Protein AF-0000000067829816 (afdb_homodimer)

Radius of gyration: 27.69 Å; Cα contacts (8 Å, |Δi|>4): 117; chains: 2; bounding box: 79×61×105 Å

Nearest PDB structures (foldseek):
  8ceh-assembly1_T  TM=5.033E-01  e=3.311E+00  Saccharomyces cerevisiae
  8cdr-assembly1_T  TM=5.039E-01  e=4.007E+00  Saccharomyces cerevisiae
  5ndw-assembly2_O5  TM=5.309E-01  e=6.253E+00  Saccharomyces cerevisiae S288C
  8aaf-assembly1_U  TM=5.228E-01  e=9.158E+00  Saccharomyces cerevisiae
  8cdr-assembly1_T  TM=5.090E-01  e=3.072E+00  Saccharomyces cerevisiae

Sequence (214 aa):
MEQLLIKLARQLESLDEASLMALWEKYANIVSQFEPTKRWEEATLIFSLIQAKHMKNQLFNYNWAEQVRPSTSSHEVPISVMLETKNKPHEVKQAKIIPFKKLIEKSMEQLLIKLARQLESLDEASLMALWEKYANIVSQFEPTKRWEEATLIFSLIQAKHMKNQLFNYNWAEQVRPSTSSHEVPISVMLETKNKPHEVKQAKIIPFKKLIEKS

Organism: Lawsonia intracellularis (strain PHE/MN1-00) (NCBI:txid363253)

Structure (mmCIF, N/CA/C/O backbone):
data_AF-0000000067829816-model_v1
#
loop_
_entity.id
_entity.type
_entity.pdbx_description
1 polymer 'Uncharacterized protein'
#
loop_
_atom_site.group_PDB
_atom_site.id
_atom_site.type_symbol
_atom_site.label_atom_id
_atom_site.label_alt_id
_atom_site.label_comp_id
_atom_site.label_asym_id
_atom_site.label_entity_id
_atom_site.label_seq_id
_atom_site.pdbx_PDB_ins_code
_atom_site.Cartn_x
_atom_site.Cartn_y
_atom_site.Cartn_z
_atom_site.occupancy
_atom_site.B_iso_or_equiv
_atom_site.auth_seq_id
_atom_site.auth_comp_id
_atom_site.auth_asym_id
_atom_site.auth_atom_id
_atom_site.pdbx_PDB_model_num
ATOM 1 N N . MET A 1 1 ? 17.797 2.584 3.268 1 87.31 1 MET A N 1
ATOM 2 C CA . MET A 1 1 ? 16.5 2.006 2.916 1 87.31 1 MET A CA 1
ATOM 3 C C . MET A 1 1 ? 15.398 3.062 2.975 1 87.31 1 MET A C 1
ATOM 5 O O . MET A 1 1 ? 14.594 3.178 2.049 1 87.31 1 MET A O 1
ATOM 9 N N . GLU A 1 2 ? 15.547 4.031 3.887 1 93.81 2 GLU A N 1
ATOM 10 C CA . GLU A 1 2 ? 14.492 5.02 4.055 1 93.81 2 GLU A CA 1
ATOM 11 C C . GLU A 1 2 ? 14.453 5.992 2.881 1 93.81 2 GLU A C 1
ATOM 13 O O . GLU A 1 2 ? 13.375 6.383 2.43 1 93.81 2 GLU A O 1
ATOM 18 N N . GLN A 1 3 ? 15.633 6.359 2.383 1 95 3 GLN A N 1
ATOM 19 C CA . GLN A 1 3 ? 15.695 7.27 1.245 1 95 3 GLN A CA 1
ATOM 20 C C . GLN A 1 3 ? 15.047 6.652 0.009 1 95 3 GLN A C 1
ATOM 22 O O . GLN A 1 3 ? 14.391 7.352 -0.768 1 95 3 GLN A O 1
ATOM 27 N N . LEU A 1 4 ? 15.242 5.391 -0.163 1 95.5 4 LEU A N 1
ATOM 28 C CA . LEU A 1 4 ? 14.625 4.691 -1.285 1 95.5 4 LEU A CA 1
ATOM 29 C C . LEU A 1 4 ? 13.102 4.68 -1.149 1 95.5 4 LEU A C 1
ATOM 31 O O . LEU A 1 4 ? 12.391 4.902 -2.127 1 95.5 4 LEU A O 1
ATOM 35 N N . LEU A 1 5 ? 12.602 4.535 0.071 1 97.56 5 LEU A N 1
ATOM 36 C CA . LEU A 1 5 ? 11.164 4.547 0.321 1 97.56 5 LEU A CA 1
ATOM 37 C C . LEU A 1 5 ? 10.57 5.918 0.02 1 97.56 5 LEU A C 1
ATOM 39 O O . LEU A 1 5 ? 9.484 6.016 -0.552 1 97.56 5 LEU A O 1
ATOM 43 N N . ILE A 1 6 ? 11.328 6.938 0.361 1 98.12 6 ILE A N 1
ATOM 44 C CA . ILE A 1 6 ? 10.883 8.305 0.099 1 98.12 6 ILE A CA 1
ATOM 45 C C . ILE A 1 6 ? 10.781 8.531 -1.407 1 98.12 6 ILE A C 1
ATOM 47 O O . ILE A 1 6 ? 9.797 9.094 -1.889 1 98.12 6 ILE A O 1
ATOM 51 N N . LYS A 1 7 ? 11.711 8.016 -2.109 1 97.88 7 LYS A N 1
ATOM 52 C CA . LYS A 1 7 ? 11.711 8.156 -3.562 1 97.88 7 LYS A CA 1
ATOM 53 C C . LYS A 1 7 ? 10.523 7.426 -4.18 1 97.88 7 LYS A C 1
ATOM 55 O O . LYS A 1 7 ? 9.844 7.957 -5.066 1 97.88 7 LYS A O 1
ATOM 60 N N . LEU A 1 8 ? 10.242 6.207 -3.715 1 98.5 8 LEU A N 1
ATOM 61 C CA . LEU A 1 8 ? 9.109 5.434 -4.199 1 98.5 8 LEU A CA 1
ATOM 62 C C . LEU A 1 8 ? 7.797 6.145 -3.898 1 98.5 8 LEU A C 1
ATOM 64 O O . LEU A 1 8 ? 6.918 6.223 -4.758 1 98.5 8 LEU A O 1
ATOM 68 N N . ALA A 1 9 ? 7.707 6.719 -2.678 1 98.69 9 ALA A N 1
ATOM 69 C CA . ALA A 1 9 ? 6.5 7.422 -2.262 1 98.69 9 ALA A CA 1
ATOM 70 C C . ALA A 1 9 ? 6.254 8.648 -3.133 1 98.69 9 ALA A C 1
ATOM 72 O O . ALA A 1 9 ? 5.121 8.906 -3.553 1 98.69 9 ALA A O 1
ATOM 73 N N . ARG A 1 10 ? 7.301 9.359 -3.432 1 98.31 10 ARG A N 1
ATOM 74 C CA . ARG A 1 10 ? 7.184 10.57 -4.242 1 98.31 10 ARG A CA 1
ATOM 75 C C . ARG A 1 10 ? 6.801 10.227 -5.68 1 98.31 10 ARG A C 1
ATOM 77 O O . ARG A 1 10 ? 6.016 10.938 -6.301 1 98.31 10 ARG A O 1
ATOM 84 N N . GLN A 1 11 ? 7.352 9.156 -6.184 1 98.19 11 GLN A N 1
ATOM 85 C CA . GLN A 1 11 ? 6.969 8.703 -7.516 1 98.19 11 GLN A CA 1
ATOM 86 C C . GLN A 1 11 ? 5.496 8.297 -7.559 1 98.19 11 GLN A C 1
ATOM 88 O O . GLN A 1 11 ? 4.77 8.68 -8.477 1 98.19 11 GLN A O 1
ATOM 93 N N . LEU A 1 12 ? 5.078 7.586 -6.562 1 98.5 12 LEU A N 1
ATOM 94 C CA . LEU A 1 12 ? 3.676 7.188 -6.484 1 98.5 12 LEU A CA 1
ATOM 95 C C . LEU A 1 12 ? 2.768 8.406 -6.363 1 98.5 12 LEU A C 1
ATOM 97 O O . LEU A 1 12 ? 1.708 8.461 -6.992 1 98.5 12 LEU A O 1
ATOM 101 N N . GLU A 1 13 ? 3.223 9.375 -5.586 1 97.81 13 GLU A N 1
ATOM 102 C CA . GLU A 1 13 ? 2.457 10.602 -5.383 1 97.81 13 GLU A CA 1
ATOM 103 C C . GLU A 1 13 ? 2.27 11.359 -6.691 1 97.81 13 GLU A C 1
ATOM 105 O O . GLU A 1 13 ? 1.24 12.008 -6.898 1 97.81 13 GLU A O 1
ATOM 110 N N . SER A 1 14 ? 3.215 11.258 -7.52 1 96.88 14 SER A N 1
ATOM 111 C CA . SER A 1 14 ? 3.211 12.031 -8.758 1 96.88 14 SER A CA 1
ATOM 112 C C . SER A 1 14 ? 2.26 11.422 -9.781 1 96.88 14 SER A C 1
ATOM 114 O O . SER A 1 14 ? 1.917 12.07 -10.773 1 96.88 14 SER A O 1
ATOM 116 N N . LEU A 1 15 ? 1.784 10.211 -9.555 1 97.12 15 LEU A N 1
ATOM 117 C CA . LEU A 1 15 ? 0.891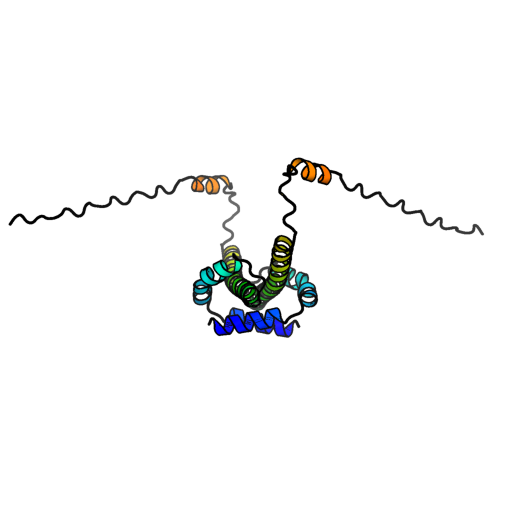 9.539 -10.492 1 97.12 15 LEU A CA 1
ATOM 118 C C . LEU A 1 15 ? -0.543 10.023 -10.32 1 97.12 15 LEU A C 1
ATOM 120 O O . LEU A 1 15 ? -0.961 10.367 -9.211 1 97.12 15 LEU A O 1
ATOM 124 N N . ASP A 1 16 ? -1.219 10.016 -11.422 1 96.12 16 ASP A N 1
ATOM 125 C CA . ASP A 1 16 ? -2.613 10.445 -11.422 1 96.12 16 ASP A CA 1
ATOM 126 C C . ASP A 1 16 ? -3.521 9.375 -10.836 1 96.12 16 ASP A C 1
ATOM 128 O O . ASP A 1 16 ? -3.506 8.227 -11.289 1 96.12 16 ASP A O 1
ATOM 132 N N . GLU A 1 17 ? -4.336 9.719 -9.914 1 97.12 17 GLU A N 1
ATOM 133 C CA . GLU A 1 17 ? -5.211 8.781 -9.227 1 97.12 17 GLU A CA 1
ATOM 134 C C . GLU A 1 17 ? -6.246 8.188 -10.18 1 97.12 17 GLU A C 1
ATOM 136 O O . GLU A 1 17 ? -6.539 6.992 -10.117 1 97.12 17 GLU A O 1
ATOM 141 N N . ALA A 1 18 ? -6.863 9.086 -11.016 1 96.62 18 ALA A N 1
ATOM 142 C CA . ALA A 1 18 ? -7.883 8.594 -11.945 1 96.62 18 ALA A CA 1
ATOM 143 C C . ALA A 1 18 ? -7.316 7.508 -12.852 1 96.62 18 ALA A C 1
ATOM 145 O O . ALA A 1 18 ? -7.965 6.48 -13.078 1 96.62 18 ALA A O 1
ATOM 146 N N . SER A 1 19 ? -6.137 7.672 -13.273 1 97 19 SER A N 1
ATOM 147 C CA . SER A 1 19 ? -5.469 6.699 -14.133 1 97 19 SER A CA 1
ATOM 148 C C . SER A 1 19 ? -5.172 5.406 -13.375 1 97 19 SER A C 1
ATOM 150 O O . SER A 1 19 ? -5.316 4.312 -13.93 1 97 19 SER A O 1
ATOM 152 N N . LEU A 1 20 ? -4.781 5.555 -12.188 1 98.12 20 LEU A N 1
ATOM 153 C CA . LEU A 1 20 ? -4.512 4.391 -11.344 1 98.12 20 LEU A CA 1
ATOM 154 C C . LEU A 1 20 ? -5.789 3.598 -11.094 1 98.12 20 LEU A C 1
ATOM 156 O O . LEU A 1 20 ? -5.789 2.369 -11.188 1 98.12 20 LEU A O 1
ATOM 160 N N . MET A 1 21 ? -6.91 4.297 -10.891 1 97.88 21 MET A N 1
ATOM 161 C CA . MET A 1 21 ? -8.18 3.65 -10.578 1 97.88 21 MET A CA 1
ATOM 162 C C . MET A 1 21 ? -8.711 2.881 -11.781 1 97.88 21 MET A C 1
ATOM 164 O O . MET A 1 21 ? -9.453 1.915 -11.633 1 97.88 21 MET A O 1
ATOM 168 N N . ALA A 1 22 ? -8.25 3.277 -12.906 1 98 22 ALA A N 1
ATOM 169 C CA . ALA A 1 22 ? -8.648 2.562 -14.117 1 98 22 ALA A CA 1
ATOM 170 C C . ALA A 1 22 ? -8.062 1.154 -14.141 1 98 22 ALA A C 1
ATOM 172 O O . ALA A 1 22 ? -8.586 0.265 -14.812 1 98 22 ALA A O 1
ATOM 173 N N . LEU A 1 23 ? -6.93 0.934 -13.344 1 98.25 23 LEU A N 1
ATOM 174 C CA . LEU A 1 23 ? -6.238 -0.35 -13.305 1 98.25 23 LEU A CA 1
ATOM 175 C C . LEU A 1 23 ? -6.691 -1.174 -12.109 1 98.25 23 LEU A C 1
ATOM 177 O O . LEU A 1 23 ? -6.293 -2.332 -11.953 1 98.25 23 LEU A O 1
ATOM 181 N N . TRP A 1 24 ? -7.609 -0.642 -11.367 1 98.19 24 TRP A N 1
ATOM 182 C CA . TRP A 1 24 ? -8.031 -1.254 -10.117 1 98.19 24 TRP A CA 1
ATOM 183 C C . TRP A 1 24 ? -8.625 -2.641 -10.359 1 98.19 24 TRP A C 1
ATOM 185 O O . TRP A 1 24 ? -8.172 -3.625 -9.766 1 98.19 24 TRP A O 1
ATOM 195 N N . GLU A 1 25 ? -9.547 -2.74 -11.219 1 98.25 25 GLU A N 1
ATOM 196 C CA . GLU A 1 25 ? -10.25 -3.996 -11.461 1 98.25 25 GLU A CA 1
ATOM 197 C C . GLU A 1 25 ? -9.305 -5.062 -12 1 98.25 25 GLU A C 1
ATOM 199 O O . GLU A 1 25 ? -9.383 -6.227 -11.602 1 98.25 25 GLU A O 1
ATOM 204 N N . LYS A 1 26 ? -8.484 -4.68 -12.875 1 98.38 26 LYS A N 1
ATOM 205 C CA . LYS A 1 26 ? -7.52 -5.605 -13.469 1 98.38 26 LYS A CA 1
ATOM 206 C C . LYS A 1 26 ? -6.664 -6.273 -12.398 1 98.38 26 LYS A C 1
ATOM 208 O O . LYS A 1 26 ? -6.609 -7.504 -12.32 1 98.38 26 LYS A O 1
ATOM 213 N N . TYR A 1 27 ? -6.152 -5.559 -11.531 1 98.56 27 TYR A N 1
ATOM 214 C CA . TYR A 1 27 ? -5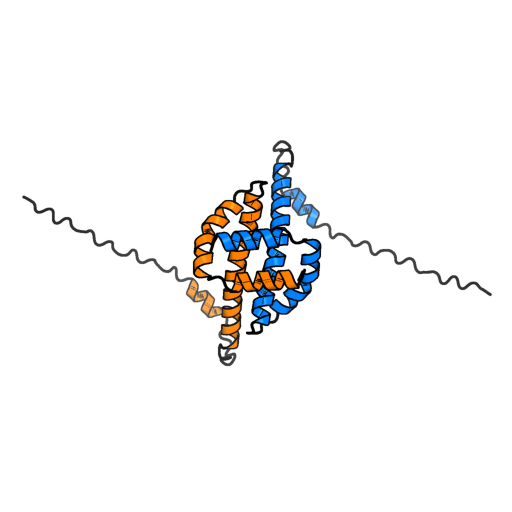.207 -6.098 -10.562 1 98.56 27 TYR A CA 1
ATOM 215 C C . TYR A 1 27 ? -5.934 -6.727 -9.383 1 98.56 27 TYR A C 1
ATOM 217 O O . TYR A 1 27 ? -5.457 -7.703 -8.797 1 98.56 27 TYR A O 1
ATOM 225 N N . ALA A 1 28 ? -7.102 -6.227 -9.117 1 98.56 28 ALA A N 1
ATOM 226 C CA . ALA A 1 28 ? -7.934 -6.891 -8.117 1 98.56 28 ALA A CA 1
ATOM 227 C C . ALA A 1 28 ? -8.258 -8.32 -8.539 1 98.56 28 ALA A C 1
ATOM 229 O O . ALA A 1 28 ? -8.195 -9.242 -7.727 1 98.56 28 ALA A O 1
ATOM 230 N N . ASN A 1 29 ? -8.523 -8.469 -9.766 1 98.56 29 ASN A N 1
ATOM 231 C CA . ASN A 1 29 ? -8.867 -9.789 -10.289 1 98.56 29 ASN A CA 1
ATOM 232 C C . ASN A 1 29 ? -7.676 -10.734 -10.242 1 98.56 29 ASN A C 1
ATOM 234 O O . ASN A 1 29 ? -7.816 -11.898 -9.844 1 98.56 29 ASN A O 1
ATOM 238 N N . ILE A 1 30 ? -6.523 -10.281 -10.547 1 98.38 30 ILE A N 1
ATOM 239 C CA . ILE A 1 30 ? -5.328 -11.117 -10.539 1 98.38 30 ILE A CA 1
ATOM 240 C C . ILE A 1 30 ? -5.008 -11.539 -9.102 1 98.38 30 ILE A C 1
ATOM 242 O O . ILE A 1 30 ? -4.75 -12.719 -8.844 1 98.38 30 ILE A O 1
ATOM 246 N N . VAL A 1 31 ? -5.105 -10.625 -8.219 1 98.38 31 VAL A N 1
ATOM 247 C CA . VAL A 1 31 ? -4.727 -10.867 -6.832 1 98.38 31 VAL A CA 1
ATOM 248 C C . VAL A 1 31 ? -5.707 -11.844 -6.188 1 98.38 31 VAL A C 1
ATOM 250 O O . VAL A 1 31 ? -5.328 -12.641 -5.328 1 98.38 31 VAL A O 1
ATOM 253 N N . SER A 1 32 ? -6.914 -11.836 -6.688 1 97.75 32 SER A N 1
ATOM 254 C CA . SER A 1 32 ? -7.941 -12.688 -6.105 1 97.75 32 SER A CA 1
ATOM 255 C C . SER A 1 32 ? -7.715 -14.148 -6.469 1 97.75 32 SER A C 1
ATOM 257 O O . SER A 1 32 ? -8.281 -15.047 -5.836 1 97.75 32 SER A O 1
ATOM 259 N N . GLN A 1 33 ? -6.953 -14.391 -7.492 1 97 33 GLN A N 1
ATOM 260 C CA . GLN A 1 33 ? -6.637 -15.742 -7.953 1 97 33 GLN A CA 1
ATOM 261 C C . GLN A 1 33 ? -5.168 -16.078 -7.695 1 97 33 GLN A C 1
ATOM 263 O O . GLN A 1 33 ? -4.32 -15.875 -8.57 1 97 33 GLN A O 1
ATOM 268 N N . PHE A 1 34 ? -5.047 -16.656 -6.613 1 97 34 PHE A N 1
ATOM 269 C CA . PHE A 1 34 ? -3.668 -16.891 -6.191 1 97 34 PHE A CA 1
ATOM 270 C C . PHE A 1 34 ? -2.961 -17.844 -7.141 1 97 34 PHE A C 1
ATOM 272 O O . PHE A 1 34 ? -3.482 -18.922 -7.449 1 97 34 PHE A O 1
ATOM 279 N N . GLU A 1 35 ? -1.81 -17.406 -7.547 1 96.75 35 GLU A N 1
ATOM 280 C CA . GLU A 1 35 ? -0.799 -18.234 -8.211 1 96.75 35 GLU A CA 1
ATOM 281 C C . GLU A 1 35 ? 0.592 -17.953 -7.645 1 96.75 35 GLU A C 1
ATOM 283 O O . GLU A 1 35 ? 0.996 -16.797 -7.516 1 96.75 35 GLU A O 1
ATOM 288 N N . PRO A 1 36 ? 1.29 -19.031 -7.246 1 95.56 36 PRO A N 1
ATOM 289 C CA . PRO A 1 36 ? 2.621 -18.828 -6.668 1 95.56 36 PRO A CA 1
ATOM 290 C C . PRO A 1 36 ? 3.666 -18.453 -7.715 1 95.56 36 PRO A C 1
ATOM 292 O O . PRO A 1 36 ? 4.645 -19.172 -7.906 1 95.56 36 PRO A O 1
ATOM 295 N N . THR A 1 37 ? 3.479 -17.266 -8.344 1 97.12 37 THR A N 1
ATOM 296 C CA . THR A 1 37 ? 4.355 -16.781 -9.406 1 97.12 37 THR A CA 1
ATOM 297 C C . THR A 1 37 ? 4.789 -15.336 -9.133 1 97.12 37 THR A C 1
ATOM 299 O O . THR A 1 37 ? 4.152 -14.633 -8.352 1 97.12 37 THR A O 1
ATOM 302 N N . LYS A 1 38 ? 5.797 -15 -9.773 1 96.69 38 LYS A N 1
ATOM 303 C CA . LYS A 1 38 ? 6.27 -13.625 -9.688 1 96.69 38 LYS A CA 1
ATOM 304 C C . LYS A 1 38 ? 5.223 -12.648 -10.211 1 96.69 38 LYS A C 1
ATOM 306 O O . LYS A 1 38 ? 5.098 -11.531 -9.703 1 96.69 38 LYS A O 1
ATOM 311 N N . ARG A 1 39 ? 4.543 -13.109 -11.203 1 97.12 39 ARG A N 1
ATOM 312 C CA . ARG A 1 39 ? 3.502 -12.273 -11.789 1 97.12 39 ARG A CA 1
ATOM 313 C C . ARG A 1 39 ? 2.436 -11.914 -10.758 1 97.12 39 ARG A C 1
ATOM 315 O O . ARG A 1 39 ? 1.994 -10.766 -10.688 1 97.12 39 ARG A O 1
ATOM 322 N N . TRP A 1 40 ? 2.002 -12.938 -9.992 1 98.56 40 TRP A N 1
ATOM 323 C CA . TRP A 1 40 ? 0.983 -12.711 -8.977 1 98.56 40 TRP A CA 1
ATOM 324 C C . TRP A 1 40 ? 1.518 -11.805 -7.867 1 98.56 40 TRP A C 1
ATOM 326 O O . TRP A 1 40 ? 0.814 -10.914 -7.391 1 98.56 40 TRP A O 1
ATOM 336 N N . GLU A 1 41 ? 2.775 -12.008 -7.508 1 98.38 41 GLU A N 1
ATOM 337 C CA . GLU A 1 41 ? 3.402 -11.18 -6.484 1 98.38 41 GLU A CA 1
ATOM 338 C C . GLU A 1 41 ? 3.477 -9.719 -6.926 1 98.38 41 GLU A C 1
ATOM 340 O O . GLU A 1 41 ? 3.145 -8.812 -6.16 1 98.38 41 GLU A O 1
ATOM 345 N N . GLU A 1 42 ? 3.871 -9.531 -8.109 1 9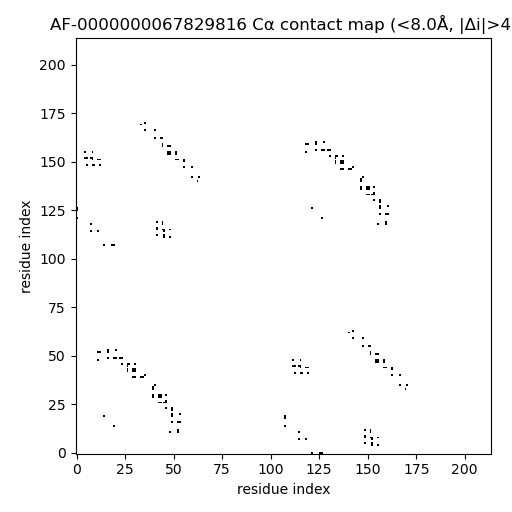8.44 42 GLU A N 1
ATOM 346 C CA . GLU A 1 42 ? 3.975 -8.188 -8.672 1 98.44 42 GLU A CA 1
ATOM 347 C C . GLU A 1 42 ? 2.605 -7.52 -8.758 1 98.44 42 GLU A C 1
ATOM 349 O O . GLU A 1 42 ? 2.457 -6.348 -8.398 1 98.44 42 GLU A O 1
ATOM 354 N N . ALA A 1 43 ? 1.628 -8.258 -9.188 1 98.75 43 ALA A N 1
ATOM 355 C CA . ALA A 1 43 ? 0.27 -7.734 -9.289 1 98.75 43 ALA A CA 1
ATOM 356 C C . ALA A 1 43 ? -0.266 -7.324 -7.922 1 98.75 43 ALA A C 1
ATOM 358 O O . ALA A 1 43 ? -0.978 -6.324 -7.801 1 98.75 43 ALA A O 1
ATOM 359 N N . THR A 1 44 ? 0.065 -8.125 -6.91 1 98.88 44 THR A N 1
ATOM 360 C CA . THR A 1 44 ? -0.375 -7.82 -5.555 1 98.88 44 THR A CA 1
ATOM 361 C C . THR A 1 44 ? 0.204 -6.488 -5.086 1 98.88 44 THR A C 1
ATOM 363 O O . THR A 1 44 ? -0.505 -5.672 -4.492 1 98.88 44 THR A O 1
ATOM 366 N N . LEU A 1 45 ? 1.465 -6.242 -5.418 1 98.88 45 LEU A N 1
ATOM 367 C CA . LEU A 1 45 ? 2.094 -4.984 -5.035 1 98.88 45 LEU A CA 1
ATOM 368 C C . LEU A 1 45 ? 1.524 -3.822 -5.844 1 98.88 45 LEU A C 1
ATOM 370 O O . LEU A 1 45 ? 1.279 -2.744 -5.301 1 98.88 45 LEU A O 1
ATOM 374 N N . ILE A 1 46 ? 1.292 -4.004 -7.098 1 98.88 46 ILE A N 1
ATOM 375 C CA . ILE A 1 46 ? 0.696 -2.969 -7.938 1 98.88 46 ILE A CA 1
ATOM 376 C C . ILE A 1 46 ? -0.681 -2.594 -7.395 1 98.88 46 ILE A C 1
ATOM 378 O O . ILE A 1 46 ? -1 -1.411 -7.254 1 98.88 46 ILE A O 1
ATOM 382 N N . PHE A 1 47 ? -1.476 -3.609 -7.062 1 98.88 47 PHE A N 1
ATOM 383 C CA . PHE A 1 47 ? -2.795 -3.363 -6.488 1 98.88 47 PHE A CA 1
ATOM 384 C C . PHE A 1 47 ? -2.684 -2.549 -5.207 1 98.88 47 PHE A C 1
ATOM 386 O O . PHE A 1 47 ? -3.461 -1.617 -4.984 1 98.88 47 PHE A O 1
ATOM 393 N N . SER A 1 48 ? -1.681 -2.873 -4.414 1 98.81 48 SER A N 1
ATOM 394 C CA . SER A 1 48 ? -1.464 -2.16 -3.158 1 98.81 48 SER A CA 1
ATOM 395 C C . SER A 1 48 ? -1.054 -0.714 -3.41 1 98.81 48 SER A C 1
ATOM 397 O O . SER A 1 48 ? -1.431 0.184 -2.654 1 98.81 48 SER A O 1
ATOM 399 N N . LEU A 1 49 ? -0.23 -0.469 -4.453 1 98.75 49 LEU A N 1
ATOM 400 C CA . LEU A 1 49 ? 0.192 0.883 -4.801 1 98.75 49 LEU A CA 1
ATOM 401 C C . LEU A 1 49 ? -1.002 1.73 -5.23 1 98.75 49 LEU A C 1
ATOM 403 O O . LEU A 1 49 ? -1.12 2.891 -4.828 1 98.75 49 LEU A O 1
ATOM 407 N N . ILE A 1 50 ? -1.933 1.142 -5.98 1 98.81 50 ILE A N 1
ATOM 408 C CA . ILE A 1 50 ? -3.156 1.811 -6.406 1 98.81 50 ILE A CA 1
ATOM 409 C C . ILE A 1 50 ? -3.994 2.182 -5.184 1 98.81 50 ILE A C 1
ATOM 411 O O . ILE A 1 50 ? -4.418 3.332 -5.039 1 98.81 50 ILE A O 1
ATOM 415 N N . GLN A 1 51 ? -4.133 1.229 -4.301 1 98.56 51 GLN A N 1
ATOM 416 C CA . GLN A 1 51 ? -4.887 1.445 -3.072 1 98.56 51 GLN A CA 1
ATOM 417 C C . GLN A 1 51 ? -4.238 2.527 -2.213 1 98.56 51 GLN A C 1
ATOM 419 O O . GLN A 1 51 ? -4.938 3.34 -1.601 1 98.56 51 GLN A O 1
ATOM 424 N N . ALA A 1 52 ? -2.957 2.543 -2.16 1 98.75 52 ALA A N 1
ATOM 425 C CA . ALA A 1 52 ? -2.225 3.5 -1.335 1 98.75 52 ALA A CA 1
ATOM 426 C C . ALA A 1 52 ? -2.504 4.934 -1.776 1 98.75 52 ALA A C 1
ATOM 428 O O . ALA A 1 52 ? -2.791 5.801 -0.948 1 98.75 52 ALA A O 1
ATOM 429 N N . LYS A 1 53 ? -2.455 5.133 -3.049 1 98.62 53 LYS A N 1
ATOM 430 C CA . LYS A 1 53 ? -2.727 6.457 -3.6 1 98.62 53 LYS A CA 1
ATOM 431 C C . LYS A 1 53 ? -4.164 6.883 -3.314 1 98.62 53 LYS A C 1
ATOM 433 O O . LYS A 1 53 ? -4.406 8.016 -2.895 1 98.62 53 LYS A O 1
ATOM 438 N N . HIS A 1 54 ? -5.059 5.977 -3.51 1 98.31 54 HIS A N 1
ATOM 439 C CA . HIS A 1 54 ? -6.469 6.27 -3.297 1 98.31 54 HIS A CA 1
ATOM 440 C C . HIS A 1 54 ? -6.758 6.555 -1.826 1 98.31 54 HIS A C 1
ATOM 442 O O . HIS A 1 54 ? -7.41 7.551 -1.498 1 98.31 54 HIS A O 1
ATOM 448 N N . MET A 1 55 ? -6.242 5.723 -1.001 1 97.94 55 MET A N 1
ATOM 449 C CA . MET A 1 55 ? -6.461 5.852 0.437 1 97.94 55 MET A CA 1
ATOM 450 C C . MET A 1 55 ? -5.84 7.141 0.967 1 97.94 55 MET A C 1
ATOM 452 O O . MET A 1 55 ? -6.449 7.84 1.778 1 97.94 55 MET A O 1
ATOM 456 N N . LYS A 1 56 ? -4.73 7.41 0.514 1 98.12 56 LYS A N 1
ATOM 457 C CA . LYS A 1 56 ? -4.078 8.641 0.945 1 98.12 56 LYS A CA 1
ATOM 458 C C . LYS A 1 56 ? -4.926 9.867 0.6 1 98.12 56 LYS A C 1
ATOM 460 O O . LYS A 1 56 ? -5.141 10.734 1.445 1 98.12 56 LYS A O 1
ATOM 465 N N . ASN A 1 57 ? -5.41 9.914 -0.597 1 97.81 57 ASN A N 1
ATOM 466 C CA . ASN A 1 57 ? -6.223 11.047 -1.025 1 97.81 57 ASN A CA 1
ATOM 467 C C . ASN A 1 57 ? -7.531 11.125 -0.245 1 97.81 57 ASN A C 1
ATOM 469 O O . ASN A 1 57 ? -7.945 12.211 0.177 1 97.81 57 ASN A O 1
ATOM 473 N N . GLN A 1 58 ? -8.102 9.992 -0.053 1 97.25 58 GLN A N 1
ATOM 474 C CA . GLN A 1 58 ? -9.336 9.922 0.718 1 97.25 58 GLN A CA 1
ATOM 475 C C . GLN A 1 58 ? -9.117 10.398 2.15 1 97.25 58 GLN A C 1
ATOM 477 O O . GLN A 1 58 ? -9.914 11.188 2.676 1 97.25 58 GLN A O 1
ATOM 482 N N . LEU A 1 59 ? -8.062 9.906 2.768 1 97.69 59 LEU A N 1
ATOM 483 C CA . LEU A 1 59 ? -7.727 10.266 4.141 1 97.69 59 LEU A CA 1
ATOM 484 C C . LEU A 1 59 ? -7.422 11.758 4.25 1 97.69 59 LEU A C 1
ATOM 486 O O . LEU A 1 59 ? -7.867 12.422 5.191 1 97.69 59 LEU A O 1
ATOM 490 N N . PHE A 1 60 ? -6.715 12.281 3.342 1 97.69 60 PHE A N 1
ATOM 491 C CA . PHE A 1 60 ? -6.395 13.703 3.346 1 97.69 60 PHE A CA 1
ATOM 492 C C . PHE A 1 60 ? -7.66 14.547 3.25 1 97.69 60 PHE A C 1
ATOM 494 O O . PHE A 1 60 ? -7.863 15.461 4.051 1 97.69 60 PHE A O 1
ATOM 501 N N . ASN A 1 61 ? -8.477 14.203 2.252 1 96 61 ASN A N 1
ATOM 502 C CA . ASN A 1 61 ? -9.719 14.945 2.047 1 96 61 ASN A CA 1
ATOM 503 C C . ASN A 1 61 ? -10.625 14.875 3.27 1 96 61 ASN A C 1
ATOM 505 O O . ASN A 1 61 ? -11.203 15.883 3.68 1 96 61 ASN A O 1
ATOM 509 N N . TYR A 1 62 ? -10.719 13.727 3.814 1 95.75 62 TYR A N 1
ATOM 510 C CA . TYR A 1 62 ? -11.57 13.516 4.984 1 95.75 62 TYR A CA 1
ATOM 511 C C . TYR A 1 62 ? -11.094 14.359 6.16 1 95.75 62 TYR A C 1
ATOM 513 O O . TYR A 1 62 ? -11.875 15.117 6.742 1 95.75 62 TYR A O 1
ATOM 521 N N . ASN A 1 63 ? -9.852 14.266 6.504 1 95.25 63 ASN A N 1
ATOM 522 C CA . ASN A 1 63 ? -9.297 14.984 7.648 1 95.25 63 ASN A CA 1
ATOM 523 C C . ASN A 1 63 ? -9.305 16.5 7.414 1 95.25 63 ASN A C 1
ATOM 525 O O . ASN A 1 63 ? -9.57 17.266 8.336 1 95.25 63 ASN A O 1
ATOM 529 N N . TRP A 1 64 ? -9.055 16.875 6.254 1 93.5 64 TRP A N 1
ATOM 530 C CA . TRP A 1 64 ? -9.07 18.281 5.895 1 93.5 64 TRP A CA 1
ATOM 531 C C . TRP A 1 64 ? -10.477 18.859 6.047 1 93.5 64 TRP A C 1
ATOM 533 O O . TRP A 1 64 ? -10.641 19.969 6.586 1 93.5 64 TRP A O 1
ATOM 543 N N . ALA A 1 65 ? -11.438 18.156 5.562 1 92.38 65 ALA A N 1
ATOM 544 C CA . ALA A 1 65 ? -12.828 18.578 5.68 1 92.38 65 ALA A CA 1
ATOM 545 C C . ALA A 1 65 ? -13.242 18.719 7.145 1 92.38 65 ALA A C 1
ATOM 547 O O . ALA A 1 65 ? -13.961 19.656 7.512 1 92.38 65 ALA A O 1
ATOM 548 N N . GLU A 1 66 ? -12.781 17.797 7.926 1 90.38 66 GLU A N 1
ATOM 549 C CA . GLU A 1 66 ? -13.102 17.812 9.352 1 90.38 66 GLU A CA 1
ATOM 550 C C . GLU A 1 66 ? -12.469 19.016 10.047 1 90.38 66 GLU A C 1
ATOM 552 O O . GLU A 1 66 ? -13.031 19.547 11 1 90.38 66 GLU A O 1
ATOM 557 N N . GLN A 1 67 ? -11.398 19.391 9.547 1 88.88 67 GLN A N 1
ATOM 558 C CA . GLN A 1 67 ? -10.68 20.516 10.148 1 88.88 67 GLN A CA 1
ATOM 559 C C . GLN A 1 67 ? -11.281 21.844 9.719 1 88.88 67 GLN A C 1
ATOM 561 O O . GLN A 1 67 ? -11.281 22.812 10.492 1 88.88 67 GLN A O 1
ATOM 566 N N . VAL A 1 68 ? -11.711 21.859 8.477 1 84.62 68 VAL A N 1
ATOM 567 C CA . VAL A 1 68 ? -12.195 23.125 7.938 1 84.62 68 VAL A CA 1
ATOM 568 C C . VAL A 1 68 ? -13.68 23.297 8.273 1 84.62 68 VAL A C 1
ATOM 570 O O . VAL A 1 68 ? -14.203 24.406 8.266 1 84.62 68 VAL A O 1
ATOM 573 N N . ARG A 1 69 ? -14.422 22.109 8.508 1 73.19 69 ARG A N 1
ATOM 574 C CA . ARG A 1 69 ? -15.812 22.266 8.945 1 73.19 69 ARG A CA 1
ATOM 575 C C . ARG A 1 69 ? -15.906 23.172 10.172 1 73.19 69 ARG A C 1
ATOM 577 O O . ARG A 1 69 ? -15.125 23.031 11.117 1 73.19 69 ARG A O 1
ATOM 584 N N . PRO A 1 70 ? -16.297 24.359 9.898 1 62.47 70 PRO A N 1
ATOM 585 C CA . PRO A 1 70 ? -16.5 25.25 11.047 1 62.47 70 PRO A CA 1
ATOM 586 C C . PRO A 1 70 ? -17.078 24.516 12.258 1 62.47 70 PRO A C 1
ATOM 588 O O . PRO A 1 70 ? -17.812 23.547 12.102 1 62.47 70 PRO A O 1
ATOM 591 N N . SER A 1 71 ? -16.344 24.266 13.375 1 53.53 71 SER A N 1
ATOM 592 C CA . SER A 1 71 ? -17.016 23.844 14.602 1 53.53 71 SER A CA 1
ATOM 593 C C . SER A 1 71 ? -18.438 24.375 14.672 1 53.53 71 SER A C 1
ATOM 595 O O . SER A 1 71 ? -18.656 25.562 14.984 1 53.53 71 SER A O 1
ATOM 597 N N . THR A 1 72 ? -19.438 24.359 13.82 1 48.62 72 THR A N 1
ATOM 598 C CA . THR A 1 72 ? -20.719 24.688 14.438 1 48.62 72 THR A CA 1
ATOM 599 C C . THR A 1 72 ? -20.734 24.266 15.906 1 48.62 72 THR A C 1
ATOM 601 O O . THR A 1 72 ? -20.281 23.172 16.25 1 48.62 72 THR A O 1
ATOM 604 N N . SER A 1 73 ? -21.094 25.172 16.953 1 43.5 73 SER A N 1
ATOM 605 C CA . SER A 1 73 ? -21.422 24.953 18.359 1 43.5 73 SER A CA 1
ATOM 606 C C . SER A 1 73 ? -21.984 23.562 18.578 1 43.5 73 SER A C 1
ATOM 608 O O . SER A 1 73 ? -22.688 23.016 17.719 1 43.5 73 SER A O 1
ATOM 610 N N . SER A 1 74 ? -21.562 22.672 19.516 1 41.69 74 SER A N 1
ATOM 611 C CA . SER A 1 74 ? -22.109 21.531 20.25 1 41.69 74 SER A CA 1
ATOM 612 C C . SER A 1 74 ? -23.625 21.594 20.328 1 41.69 74 SER A C 1
ATOM 614 O O . SER A 1 74 ? -24.188 21.859 21.391 1 41.69 74 SER A O 1
ATOM 616 N N . HIS A 1 75 ? -24.406 22.25 19.578 1 43.34 75 HIS A N 1
ATOM 617 C CA . HIS A 1 75 ? -25.719 21.625 19.734 1 43.34 75 HIS A CA 1
ATOM 618 C C . HIS A 1 75 ? -25.688 20.172 19.297 1 43.34 75 HIS A C 1
ATOM 620 O O . HIS A 1 75 ? -25.281 19.859 18.172 1 43.34 75 HIS A O 1
ATOM 626 N N . GLU A 1 76 ? -25.562 19.156 20.219 1 42.16 76 GLU A N 1
ATOM 627 C CA . GLU A 1 76 ? -25.672 17.703 20.297 1 42.16 76 GLU A CA 1
ATOM 628 C C . GLU A 1 76 ? -26.672 17.156 19.297 1 42.16 76 GLU A C 1
ATOM 630 O O . GLU A 1 76 ? -27.891 17.328 19.469 1 42.16 76 GLU A O 1
ATOM 635 N N . VAL A 1 77 ? -26.719 17.359 18.172 1 41.38 77 VAL A N 1
ATOM 636 C CA . VAL A 1 77 ? -27.688 16.625 17.359 1 41.38 77 VAL A CA 1
ATOM 637 C C . VAL A 1 77 ? -27.438 15.125 17.484 1 41.38 77 VAL A C 1
ATOM 639 O O . VAL A 1 77 ? -26.312 14.656 17.266 1 41.38 77 VAL A O 1
ATOM 642 N N . PRO A 1 78 ? -28.266 14.328 18.344 1 37.56 78 PRO A N 1
ATOM 643 C CA . PRO A 1 78 ? -28.125 12.898 18.641 1 37.56 78 PRO A CA 1
ATOM 644 C C . PRO A 1 78 ? -27.984 12.047 17.375 1 37.56 78 PRO A C 1
ATOM 646 O O . PRO A 1 78 ? -28.438 12.445 16.297 1 37.56 78 PRO A O 1
ATOM 649 N N . ILE A 1 79 ? -26.969 11.188 17.219 1 39.5 79 ILE A N 1
ATOM 650 C CA . ILE A 1 79 ? -26.719 10.117 16.266 1 39.5 79 ILE A CA 1
ATOM 651 C C . ILE A 1 79 ? -28.047 9.508 15.812 1 39.5 79 ILE A C 1
ATOM 653 O O . ILE A 1 79 ? -28.078 8.602 14.977 1 39.5 79 ILE A O 1
ATOM 657 N N . SER A 1 80 ? -29.141 9.859 16.438 1 38.56 80 SER A N 1
ATOM 658 C CA . SER A 1 80 ? -30.438 9.32 16.094 1 38.56 80 SER A CA 1
ATOM 659 C C . SER A 1 80 ? -30.812 9.656 14.648 1 38.56 80 SER A C 1
ATOM 661 O O . SER A 1 80 ? -31.641 8.977 14.031 1 38.56 80 SER A O 1
ATOM 663 N N . VAL A 1 81 ? -30.578 10.883 14.297 1 37.56 81 VAL A N 1
ATOM 664 C CA . VAL A 1 81 ? -31.172 11.211 13 1 37.56 81 VAL A CA 1
ATOM 665 C C . VAL A 1 81 ? -30.375 10.539 11.883 1 37.56 81 VAL A C 1
ATOM 667 O O . VAL A 1 81 ? -30.875 10.367 10.773 1 37.56 81 VAL A O 1
ATOM 670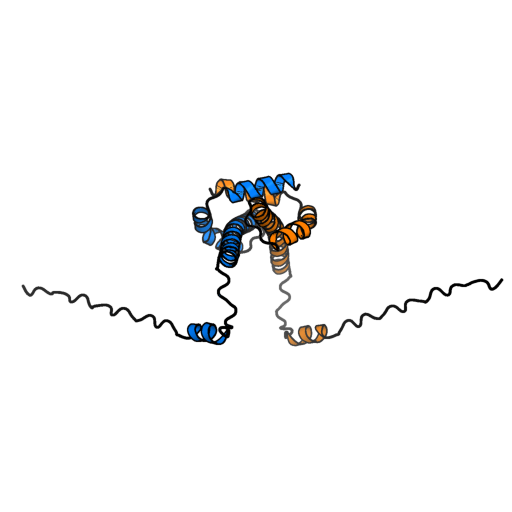 N N . MET A 1 82 ? -29.062 10.484 12.07 1 33.31 82 MET A N 1
ATOM 671 C CA . MET A 1 82 ? -28.328 9.969 10.914 1 33.31 82 MET A CA 1
ATOM 672 C C . MET A 1 82 ? -28.688 8.508 10.656 1 33.31 82 MET A C 1
ATOM 674 O O . MET A 1 82 ? -28.516 8.008 9.547 1 33.31 82 MET A O 1
ATOM 678 N N . LEU A 1 83 ? -28.969 7.785 11.758 1 34.88 83 LEU A N 1
ATOM 679 C CA . LEU A 1 83 ? -29.375 6.398 11.555 1 34.88 83 LEU A CA 1
ATOM 680 C C . LEU A 1 83 ? -30.703 6.316 10.82 1 34.88 83 LEU A C 1
ATOM 682 O O . LEU A 1 83 ? -31.109 5.242 10.367 1 34.88 83 LEU A O 1
ATOM 686 N N . GLU A 1 84 ? -31.562 7.273 11.102 1 34.84 84 GLU A N 1
ATOM 687 C CA . GLU A 1 84 ? -32.875 7.105 10.469 1 34.84 84 GLU A CA 1
ATOM 688 C C . GLU A 1 84 ? -32.781 7.203 8.953 1 34.84 84 GLU A C 1
ATOM 690 O O . GLU A 1 84 ? -33.719 6.824 8.234 1 34.84 84 GLU A O 1
ATOM 695 N N . THR A 1 85 ? -31.844 8.094 8.648 1 31.45 85 THR A N 1
ATOM 696 C CA . THR A 1 85 ? -32.094 8.312 7.227 1 31.45 85 THR A CA 1
ATOM 697 C C . THR A 1 85 ? -31.625 7.098 6.418 1 31.45 85 THR A C 1
ATOM 699 O O . THR A 1 85 ? -31.625 7.137 5.184 1 31.45 85 THR A O 1
ATOM 702 N N . LYS A 1 86 ? -30.797 6.301 7.09 1 32.78 86 LYS A N 1
ATOM 703 C CA . LYS A 1 86 ? -30.391 5.23 6.184 1 32.78 86 LYS A CA 1
ATOM 704 C C . LYS A 1 86 ? -31.609 4.441 5.691 1 32.78 86 LYS A C 1
ATOM 706 O O . LYS A 1 86 ? -31.469 3.543 4.859 1 32.78 86 LYS A O 1
ATOM 711 N N . ASN A 1 87 ? -32.531 4.418 6.629 1 31.19 87 ASN A N 1
ATOM 712 C CA . ASN A 1 87 ? -33.5 3.402 6.191 1 31.19 87 ASN A CA 1
ATOM 713 C C . ASN A 1 87 ? -34.25 3.85 4.945 1 31.19 87 ASN A C 1
ATOM 715 O O . ASN A 1 87 ? -35.281 3.26 4.594 1 31.19 87 ASN A O 1
ATOM 719 N N . LYS A 1 88 ? -34.219 5.168 4.734 1 32.75 88 LYS A N 1
ATOM 720 C CA . LYS A 1 88 ? -35.219 5.184 3.676 1 32.75 88 LYS A CA 1
ATOM 721 C C . LYS A 1 88 ? -34.719 4.453 2.434 1 32.75 88 LYS A C 1
ATOM 723 O O . LYS A 1 88 ? -33.625 4.754 1.923 1 32.75 88 LYS A O 1
ATOM 728 N N . PRO A 1 89 ? -35.031 3.27 2.229 1 30.58 89 PRO A N 1
ATOM 729 C CA . PRO A 1 89 ? -34.812 2.572 0.962 1 30.58 89 PRO A CA 1
ATOM 730 C C . PRO A 1 89 ? -34.969 3.479 -0.253 1 30.58 89 PRO A C 1
ATOM 732 O O . PRO A 1 89 ? -35.969 4.203 -0.343 1 30.58 89 PRO A O 1
ATOM 735 N N . HIS A 1 90 ? -33.906 4.242 -0.567 1 32.91 90 HIS A N 1
ATOM 736 C CA . HIS A 1 90 ? -34.062 4.938 -1.841 1 32.91 90 HIS A CA 1
ATOM 737 C C . HIS A 1 90 ? -34.938 4.152 -2.797 1 32.91 90 HIS A C 1
ATOM 739 O O . HIS A 1 90 ? -34.625 3.025 -3.178 1 32.91 90 HIS A O 1
ATOM 745 N N . GLU A 1 91 ? -36.188 4.223 -2.584 1 33.5 91 GLU A N 1
ATOM 746 C CA . GLU A 1 91 ? -37.094 3.738 -3.611 1 33.5 91 GLU A CA 1
ATOM 747 C C . GLU A 1 91 ? -36.656 4.164 -5.004 1 33.5 91 GLU A C 1
ATOM 749 O O . GLU A 1 91 ? -36.469 5.355 -5.273 1 33.5 91 GLU A O 1
ATOM 754 N N . VAL A 1 92 ? -35.656 3.469 -5.484 1 30.58 92 VAL A N 1
ATOM 755 C CA . VAL A 1 92 ? -35.438 3.562 -6.926 1 30.58 92 VAL A CA 1
ATOM 756 C C . VAL A 1 92 ? -36.781 3.768 -7.637 1 30.58 92 VAL A C 1
ATOM 758 O O . VAL A 1 92 ? -37.688 2.928 -7.543 1 30.58 92 VAL A O 1
ATOM 761 N N . LYS A 1 93 ? -37.312 4.93 -7.5 1 32.78 93 LYS A N 1
ATOM 762 C CA . LYS A 1 93 ? -38.469 5.172 -8.344 1 32.78 93 LYS A CA 1
ATOM 763 C C . LYS A 1 93 ? -38.281 4.574 -9.734 1 32.78 93 LYS A C 1
ATOM 765 O O . LYS A 1 93 ? -37.25 4.781 -10.367 1 32.78 93 LYS A O 1
ATOM 770 N N . GLN A 1 94 ? -38.812 3.412 -9.984 1 30.75 94 GLN A N 1
ATOM 771 C CA . GLN A 1 94 ? -38.969 2.783 -11.297 1 30.75 94 GLN A CA 1
ATOM 772 C C . GLN A 1 94 ? -39.281 3.818 -12.367 1 30.75 94 GLN A C 1
ATOM 774 O O . GLN A 1 94 ? -40.188 4.617 -12.219 1 30.75 94 GLN A O 1
ATOM 779 N N . ALA A 1 95 ? -38.188 4.395 -12.93 1 36.5 95 ALA A N 1
ATOM 780 C CA . ALA A 1 95 ? -38.406 5.262 -14.086 1 36.5 95 ALA A CA 1
ATOM 781 C C . ALA A 1 95 ? -39.5 4.719 -14.992 1 36.5 95 ALA A C 1
ATOM 783 O O . ALA A 1 95 ? -39.531 3.52 -15.273 1 36.5 95 ALA A O 1
ATOM 784 N N . LYS A 1 96 ? -40.656 5.336 -14.875 1 35.53 96 LYS A N 1
ATOM 785 C CA . LYS A 1 96 ? -41.75 4.988 -15.789 1 35.53 96 LYS A CA 1
ATOM 786 C C . LYS A 1 96 ? -41.25 4.918 -17.234 1 35.53 96 LYS A C 1
ATOM 788 O O . LYS A 1 96 ? -40.688 5.887 -17.75 1 35.53 96 LYS A O 1
ATOM 793 N N . ILE A 1 97 ? -40.688 3.719 -17.562 1 36.09 97 ILE A N 1
ATOM 794 C CA . ILE A 1 97 ? -40.406 3.465 -18.969 1 36.09 97 ILE A CA 1
ATOM 795 C C . ILE A 1 97 ? -41.562 3.961 -19.828 1 36.09 97 ILE A C 1
ATOM 797 O O . ILE A 1 97 ? -42.688 3.518 -19.672 1 36.09 97 ILE A O 1
ATOM 801 N N . ILE A 1 98 ? -41.562 5.266 -20.234 1 40.44 98 ILE A N 1
ATOM 802 C CA . ILE A 1 98 ? -42.562 5.734 -21.172 1 40.44 98 ILE A CA 1
ATOM 803 C C . ILE A 1 98 ? -42.562 4.855 -22.422 1 40.44 98 ILE A C 1
ATOM 805 O O . ILE A 1 98 ? -41.5 4.613 -23.016 1 40.44 98 ILE A O 1
ATOM 809 N N . PRO A 1 99 ? -43.531 3.922 -22.516 1 36.06 99 PRO A N 1
ATOM 810 C CA . PRO A 1 99 ? -43.656 3.074 -23.703 1 36.06 99 PRO A CA 1
ATOM 811 C C . PRO A 1 99 ? -43.562 3.867 -25 1 36.06 99 PRO A C 1
ATOM 813 O O . PRO A 1 99 ? -43.969 5.035 -25.047 1 36.06 99 PRO A O 1
ATOM 816 N N . PHE A 1 100 ? -42.406 3.809 -25.656 1 38.78 100 PHE A N 1
ATOM 817 C CA . PHE A 1 100 ? -42.281 4.359 -27 1 38.78 100 PHE A CA 1
ATOM 818 C C . PHE A 1 100 ? -43.5 3.99 -27.844 1 38.78 100 PHE A C 1
ATOM 820 O O . PHE A 1 100 ? -43.844 2.812 -27.969 1 38.78 100 PHE A O 1
ATOM 827 N N . LYS A 1 101 ? -44.594 4.73 -27.672 1 38.94 101 LYS A N 1
ATOM 828 C CA . LYS A 1 101 ? -45.75 4.516 -28.531 1 38.94 101 LYS A CA 1
ATOM 829 C C . LYS A 1 101 ? 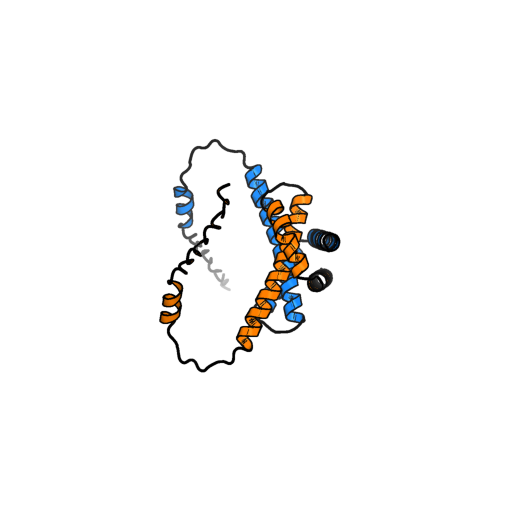-45.344 4.445 -30 1 38.94 101 LYS A C 1
ATOM 831 O O . LYS A 1 101 ? -44.625 5.32 -30.5 1 38.94 101 LYS A O 1
ATOM 836 N N . LYS A 1 102 ? -45.219 3.219 -30.5 1 35.84 102 LYS A N 1
ATOM 837 C CA . LYS A 1 102 ? -45.062 2.971 -31.938 1 35.84 102 LYS A CA 1
ATOM 838 C C . LYS A 1 102 ? -46 3.842 -32.75 1 35.84 102 LYS A C 1
ATOM 840 O O . LYS A 1 102 ? -47.219 3.775 -32.562 1 35.84 102 LYS A O 1
ATOM 845 N N . LEU A 1 103 ? -45.688 5.18 -32.875 1 37.56 103 LEU A N 1
ATOM 846 C CA . LEU A 1 103 ? -46.5 5.922 -33.812 1 37.56 103 LEU A CA 1
ATOM 847 C C . LEU A 1 103 ? -46.688 5.141 -35.094 1 37.56 103 LEU A C 1
ATOM 849 O O . LEU A 1 103 ? -45.75 4.945 -35.844 1 37.56 103 LEU A O 1
ATOM 853 N N . ILE A 1 104 ? -47.344 3.969 -35.062 1 37.56 104 ILE A N 1
ATOM 854 C CA . ILE A 1 104 ? -47.75 3.363 -36.312 1 37.56 104 ILE A CA 1
ATOM 855 C C . ILE A 1 104 ? -48.5 4.387 -37.156 1 37.56 104 ILE A C 1
ATOM 857 O O . ILE A 1 104 ? -49.562 4.871 -36.75 1 37.56 104 ILE A O 1
ATOM 861 N N . GLU A 1 105 ? -47.719 5.371 -37.688 1 31.17 105 GLU A N 1
ATOM 862 C CA . GLU A 1 105 ? -48.375 6.164 -38.688 1 31.17 105 GLU A CA 1
ATOM 863 C C . GLU A 1 105 ? -49.219 5.281 -39.625 1 31.17 105 GLU A C 1
ATOM 865 O O . GLU A 1 105 ? -48.75 4.246 -40.094 1 31.17 105 GLU A O 1
ATOM 870 N N . LYS A 1 106 ? -50.469 5.246 -39.375 1 38.12 106 LYS A N 1
ATOM 871 C CA . LYS A 1 106 ? -51.5 4.77 -40.312 1 38.12 106 LYS A CA 1
ATOM 872 C C . LYS A 1 106 ? -51.219 5.285 -41.719 1 38.12 106 LYS A C 1
ATOM 874 O O . LYS A 1 106 ? -51.188 6.492 -41.938 1 38.12 106 LYS A O 1
ATOM 879 N N . SER A 1 107 ? -50.25 4.645 -42.469 1 26.14 107 SER A N 1
ATOM 880 C CA . SER A 1 107 ? -50.625 4.879 -43.875 1 26.14 107 SER A CA 1
ATOM 881 C C . SER A 1 107 ? -52.031 4.379 -44.188 1 26.14 107 SER A C 1
ATOM 883 O O . SER A 1 107 ? -52.438 3.346 -43.656 1 26.14 107 SER A O 1
ATOM 885 N N . MET B 1 1 ? 1.666 4.594 -17.891 1 87.75 1 MET B N 1
ATOM 886 C CA . MET B 1 1 ? 1.456 4.609 -16.438 1 87.75 1 MET B CA 1
ATOM 887 C C . MET B 1 1 ? 1.649 3.217 -15.844 1 87.75 1 MET B C 1
ATOM 889 O O . MET B 1 1 ? 2.35 3.057 -14.844 1 87.75 1 MET B O 1
ATOM 893 N N . GLU B 1 2 ? 1.299 2.184 -16.609 1 93.88 2 GLU B N 1
ATOM 894 C CA . GLU B 1 2 ? 1.37 0.833 -16.062 1 93.88 2 GLU B CA 1
ATOM 895 C C . GLU B 1 2 ? 2.816 0.372 -15.914 1 93.88 2 GLU B C 1
ATOM 897 O O . GLU B 1 2 ? 3.17 -0.282 -14.93 1 93.88 2 GLU B O 1
ATOM 902 N N . GLN B 1 3 ? 3.654 0.736 -16.891 1 95.06 3 GLN B N 1
ATOM 903 C CA . GLN B 1 3 ? 5.062 0.361 -16.828 1 95.06 3 GLN B CA 1
ATOM 904 C C . GLN B 1 3 ? 5.746 0.988 -15.617 1 95.06 3 GLN B C 1
ATOM 906 O O . GLN B 1 3 ? 6.598 0.361 -14.984 1 95.06 3 GLN B O 1
ATOM 911 N N . LEU B 1 4 ? 5.379 2.186 -15.312 1 95.44 4 LEU B N 1
ATOM 912 C CA . LEU B 1 4 ? 5.93 2.863 -14.148 1 95.44 4 LEU B CA 1
ATOM 913 C C . LEU B 1 4 ? 5.504 2.168 -12.859 1 95.44 4 LEU B C 1
ATOM 915 O O . LEU B 1 4 ? 6.312 1.979 -11.953 1 95.44 4 LEU B O 1
ATOM 919 N N . LEU B 1 5 ? 4.281 1.687 -12.82 1 97.56 5 LEU B N 1
ATOM 920 C CA . LEU B 1 5 ? 3.777 0.964 -11.664 1 97.56 5 LEU B CA 1
ATOM 921 C C . LEU B 1 5 ? 4.527 -0.35 -11.469 1 97.56 5 LEU B C 1
ATOM 923 O O . LEU B 1 5 ? 4.855 -0.725 -10.344 1 97.56 5 LEU B O 1
ATOM 927 N N . ILE B 1 6 ? 4.82 -0.987 -12.57 1 98.06 6 ILE B N 1
ATOM 928 C CA . ILE B 1 6 ? 5.562 -2.244 -12.523 1 98.06 6 ILE B CA 1
ATOM 929 C C . ILE B 1 6 ? 6.957 -1.999 -11.961 1 98.06 6 ILE B C 1
ATOM 931 O O . ILE B 1 6 ? 7.43 -2.754 -11.109 1 98.06 6 ILE B O 1
ATOM 935 N N . LYS B 1 7 ? 7.527 -0.941 -12.359 1 97.81 7 LYS B N 1
ATOM 936 C CA . LYS B 1 7 ? 8.859 -0.597 -11.867 1 97.81 7 LYS B CA 1
ATOM 937 C C . LYS B 1 7 ? 8.836 -0.306 -10.367 1 97.81 7 LYS B C 1
ATOM 939 O O . LYS B 1 7 ? 9.711 -0.765 -9.625 1 97.81 7 LYS B O 1
ATOM 944 N N . LEU B 1 8 ? 7.836 0.446 -9.914 1 98.44 8 LEU B N 1
ATOM 945 C CA . LEU B 1 8 ? 7.688 0.753 -8.492 1 98.44 8 LEU B CA 1
ATOM 946 C C . LEU B 1 8 ? 7.473 -0.519 -7.684 1 98.44 8 LEU B C 1
ATOM 948 O O . LEU B 1 8 ? 8.086 -0.696 -6.625 1 98.44 8 LEU B O 1
ATOM 952 N N . ALA B 1 9 ? 6.652 -1.419 -8.227 1 98.69 9 ALA B N 1
ATOM 953 C CA . ALA B 1 9 ? 6.355 -2.676 -7.547 1 98.69 9 ALA B CA 1
ATOM 954 C C . ALA B 1 9 ? 7.609 -3.535 -7.41 1 98.69 9 ALA B C 1
ATOM 956 O O . ALA B 1 9 ? 7.859 -4.117 -6.352 1 98.69 9 ALA B O 1
ATOM 957 N N . ARG B 1 10 ? 8.383 -3.578 -8.445 1 98.31 10 ARG B N 1
ATOM 958 C CA . ARG B 1 10 ? 9.602 -4.383 -8.438 1 98.31 10 ARG B CA 1
ATOM 959 C C . ARG B 1 10 ? 10.633 -3.809 -7.469 1 98.31 10 ARG B C 1
ATOM 961 O O . ARG B 1 10 ? 11.336 -4.555 -6.781 1 98.31 10 ARG B O 1
ATOM 968 N N . GLN B 1 11 ? 10.734 -2.514 -7.422 1 98.25 11 GLN B N 1
ATOM 969 C CA . GLN B 1 11 ? 11.625 -1.876 -6.457 1 98.25 11 GLN B CA 1
ATOM 970 C C . GLN B 1 11 ? 11.18 -2.168 -5.027 1 98.25 11 GLN B C 1
ATOM 972 O O . GLN B 1 11 ? 12.008 -2.51 -4.176 1 98.25 11 GLN B O 1
ATOM 977 N N . LEU B 1 12 ? 9.898 -2.072 -4.793 1 98.5 12 LEU B N 1
ATOM 978 C CA . LEU B 1 12 ? 9.375 -2.375 -3.469 1 98.5 12 LEU B CA 1
ATOM 979 C C . LEU B 1 12 ? 9.609 -3.838 -3.107 1 98.5 12 LEU B C 1
ATOM 981 O O . LEU B 1 12 ? 9.969 -4.148 -1.97 1 98.5 12 LEU B O 1
ATOM 985 N N . GLU B 1 13 ? 9.453 -4.703 -4.094 1 97.81 13 GLU B N 1
ATOM 986 C CA . GLU B 1 13 ? 9.656 -6.133 -3.893 1 97.81 13 GLU B CA 1
ATOM 987 C C . GLU B 1 13 ? 11.094 -6.438 -3.492 1 97.81 13 GLU B C 1
ATOM 989 O O . GLU B 1 13 ? 11.352 -7.371 -2.727 1 97.81 13 GLU B O 1
ATOM 994 N N . SER B 1 14 ? 11.969 -5.668 -3.99 1 96.81 14 SER B N 1
ATOM 995 C CA . SER B 1 14 ? 13.391 -5.93 -3.779 1 96.81 14 SER B CA 1
ATOM 996 C C . SER B 1 14 ? 13.828 -5.508 -2.379 1 96.81 14 SER B C 1
ATOM 998 O O . SER B 1 14 ? 14.906 -5.887 -1.92 1 96.81 14 SER B O 1
ATOM 1000 N N . LEU B 1 15 ? 12.992 -4.777 -1.65 1 97.06 15 LEU B N 1
ATOM 1001 C CA . LEU B 1 15 ? 13.328 -4.309 -0.311 1 97.06 15 LEU B CA 1
ATOM 1002 C C . LEU B 1 15 ? 13.094 -5.402 0.724 1 97.06 15 LEU B C 1
ATOM 1004 O O . LEU B 1 15 ? 12.18 -6.219 0.577 1 97.06 15 LEU B O 1
ATOM 1008 N N . ASP B 1 16 ? 13.914 -5.355 1.72 1 96.06 16 ASP B N 1
ATOM 1009 C CA . ASP B 1 16 ? 13.812 -6.324 2.805 1 96.06 16 ASP B CA 1
ATOM 1010 C C . ASP B 1 16 ? 12.641 -6 3.729 1 96.06 16 ASP B C 1
ATOM 1012 O O . ASP B 1 16 ? 12.547 -4.887 4.246 1 96.06 16 ASP B O 1
ATOM 1016 N N . GLU B 1 17 ? 11.82 -6.934 3.982 1 97.12 17 GLU B N 1
ATOM 1017 C CA . GLU B 1 17 ? 10.625 -6.746 4.801 1 97.12 17 GLU B CA 1
ATOM 1018 C C . GLU B 1 17 ? 10.992 -6.391 6.238 1 97.12 17 GLU B C 1
ATOM 1020 O O . GLU B 1 17 ? 10.359 -5.531 6.852 1 97.12 17 GLU B O 1
ATOM 1025 N N . ALA B 1 18 ? 12 -7.148 6.812 1 96.5 18 ALA B N 1
ATOM 1026 C CA . ALA B 1 18 ? 12.383 -6.891 8.195 1 96.5 18 ALA B CA 1
ATOM 1027 C C . ALA B 1 18 ? 12.828 -5.441 8.383 1 96.5 18 ALA B C 1
ATOM 1029 O O . ALA B 1 18 ? 12.445 -4.793 9.359 1 96.5 18 ALA B O 1
ATOM 1030 N N . SER B 1 19 ? 13.516 -4.941 7.441 1 97 19 SER B N 1
ATOM 1031 C CA . SER B 1 19 ? 13.977 -3.559 7.484 1 97 19 SER B CA 1
ATOM 1032 C C . SER B 1 19 ? 12.812 -2.58 7.355 1 97 19 SER B C 1
ATOM 1034 O O . SER B 1 19 ? 12.789 -1.548 8.031 1 97 19 SER B O 1
ATOM 1036 N N . LEU B 1 20 ? 11.906 -2.914 6.535 1 98.06 20 LEU B N 1
ATOM 1037 C CA . LEU B 1 20 ? 10.719 -2.082 6.363 1 98.06 20 LEU B CA 1
ATOM 1038 C C . LEU B 1 20 ? 9.891 -2.049 7.637 1 98.06 20 LEU B C 1
ATOM 1040 O O . LEU B 1 20 ? 9.438 -0.983 8.062 1 98.06 20 LEU B O 1
ATOM 1044 N N . MET B 1 21 ? 9.797 -3.191 8.328 1 97.88 21 MET B N 1
ATOM 1045 C CA . MET B 1 21 ? 8.977 -3.299 9.531 1 97.88 21 MET B CA 1
ATOM 1046 C C . MET B 1 21 ? 9.586 -2.5 10.68 1 97.88 21 MET B C 1
ATOM 1048 O O . MET B 1 21 ? 8.875 -2.066 11.586 1 97.88 21 MET B O 1
ATOM 1052 N N . ALA B 1 22 ? 10.836 -2.264 10.57 1 98 22 ALA B N 1
ATOM 1053 C CA . ALA B 1 22 ? 11.5 -1.45 11.586 1 98 22 ALA B CA 1
ATOM 1054 C C . ALA B 1 22 ? 11.023 -0.001 11.531 1 98 22 ALA B C 1
ATOM 1056 O O . ALA B 1 22 ? 11.109 0.729 12.516 1 98 22 ALA B O 1
ATOM 1057 N N . LEU B 1 23 ? 10.453 0.413 10.312 1 98.25 23 LEU B N 1
ATOM 1058 C CA . LEU B 1 23 ? 10 1.783 10.102 1 98.25 23 LEU B CA 1
ATOM 1059 C C . LEU B 1 23 ? 8.5 1.897 10.328 1 98.25 23 LEU B C 1
ATOM 1061 O O . LEU B 1 23 ? 7.941 2.998 10.289 1 98.25 23 LEU B O 1
ATOM 1065 N N . TRP B 1 24 ? 7.891 0.817 10.695 1 98.19 24 TRP B N 1
ATOM 1066 C CA . TRP B 1 24 ? 6.438 0.746 10.805 1 98.19 24 TRP B CA 1
ATOM 1067 C C . TRP B 1 24 ? 5.918 1.729 11.844 1 98.19 24 TRP B C 1
ATOM 1069 O O . TRP B 1 24 ? 5.059 2.561 11.547 1 98.19 24 TRP B O 1
ATOM 1079 N N . GLU B 1 25 ? 6.445 1.675 13 1 98.19 25 GLU B N 1
ATOM 1080 C CA . GLU B 1 25 ? 5.961 2.498 14.109 1 98.19 25 GLU B CA 1
ATOM 1081 C C . GLU B 1 25 ? 6.16 3.982 13.82 1 98.19 25 GLU B C 1
ATOM 1083 O O . GLU B 1 25 ? 5.285 4.801 14.109 1 98.19 25 GLU B O 1
ATOM 1088 N N . LYS B 1 26 ? 7.273 4.297 13.289 1 98.38 26 LYS B N 1
ATOM 1089 C CA . LYS B 1 26 ? 7.582 5.684 12.961 1 98.38 26 LYS B CA 1
ATOM 1090 C C . LYS B 1 26 ? 6.527 6.281 12.039 1 98.38 26 LYS B C 1
ATOM 1092 O O . LYS B 1 26 ? 5.93 7.312 12.352 1 98.38 26 LYS B O 1
ATOM 1097 N N . TYR B 1 27 ? 6.176 5.613 11.039 1 98.56 27 TYR B N 1
ATOM 1098 C CA . TYR B 1 27 ? 5.285 6.172 10.031 1 98.56 27 TYR B CA 1
ATOM 1099 C C . TYR B 1 27 ? 3.824 6.008 10.438 1 98.56 27 TYR B C 1
ATOM 1101 O O . TYR B 1 27 ? 2.984 6.852 10.125 1 98.56 27 TYR B O 1
ATOM 1109 N N . ALA B 1 28 ? 3.574 4.996 11.203 1 98.56 28 ALA B N 1
ATOM 1110 C CA . ALA B 1 28 ? 2.238 4.867 11.781 1 98.56 28 ALA B CA 1
ATOM 1111 C C . ALA B 1 28 ? 1.91 6.062 12.672 1 98.56 28 ALA B C 1
ATOM 1113 O O . ALA B 1 28 ? 0.804 6.602 12.617 1 98.56 28 ALA B O 1
ATOM 1114 N N . ASN B 1 29 ? 2.85 6.465 13.406 1 98.56 29 ASN B N 1
ATOM 1115 C CA . ASN B 1 29 ? 2.658 7.586 14.312 1 98.56 29 ASN B CA 1
ATOM 1116 C C . ASN B 1 29 ? 2.441 8.891 13.562 1 98.56 29 ASN B C 1
ATOM 1118 O O . ASN B 1 29 ? 1.562 9.68 13.914 1 98.56 29 ASN B O 1
ATOM 1122 N N . ILE B 1 30 ? 3.158 9.109 12.516 1 98.38 30 ILE B N 1
ATOM 1123 C CA . ILE B 1 30 ? 3.021 10.336 11.734 1 98.38 30 ILE B CA 1
ATOM 1124 C C . ILE B 1 30 ? 1.647 10.367 11.07 1 98.38 30 ILE B C 1
ATOM 1126 O O . ILE B 1 30 ? 0.951 11.383 11.125 1 98.38 30 ILE B O 1
ATOM 1130 N N . VAL B 1 31 ? 1.255 9.281 10.539 1 98.38 31 VAL B N 1
ATOM 1131 C CA . VAL B 1 31 ? 0.012 9.203 9.781 1 98.38 31 VAL B CA 1
ATOM 1132 C C . VAL B 1 31 ? -1.18 9.383 10.711 1 98.38 31 VAL B C 1
ATOM 1134 O O . VAL B 1 31 ? -2.205 9.945 10.32 1 98.38 31 VAL B O 1
ATOM 1137 N N . SER B 1 32 ? -0.983 9 11.953 1 97.75 32 SER B N 1
ATOM 1138 C CA . SER B 1 32 ? -2.076 9.078 12.922 1 97.75 32 SER B CA 1
ATOM 1139 C C . SER B 1 32 ? -2.352 10.523 13.328 1 97.75 32 SER B C 1
ATOM 1141 O O . SER B 1 32 ? -3.408 10.828 13.883 1 97.75 32 SER B O 1
ATOM 1143 N N . GLN B 1 33 ? -1.418 11.391 13.102 1 97 33 GLN B N 1
ATOM 1144 C CA . GLN B 1 33 ? -1.543 12.812 13.422 1 97 33 GLN B CA 1
ATOM 1145 C C . GLN B 1 33 ? -1.611 13.656 12.156 1 97 33 GLN B C 1
ATOM 1147 O O . GLN B 1 33 ? -0.589 14.148 11.672 1 97 33 GLN B O 1
ATOM 1152 N N . PHE B 1 34 ? -2.791 13.844 11.828 1 96.81 34 PHE B N 1
ATOM 1153 C CA . PHE B 1 34 ? -2.979 14.5 10.539 1 96.81 34 PHE B CA 1
ATOM 1154 C C . PHE B 1 34 ? -2.428 15.922 10.57 1 96.81 34 PHE B C 1
ATOM 1156 O O . PHE B 1 34 ? -2.74 16.688 11.484 1 96.81 34 PHE B O 1
ATOM 1163 N N . GLU B 1 35 ? -1.648 16.203 9.578 1 96.75 35 GLU B N 1
ATOM 1164 C CA . GLU B 1 35 ? -1.229 17.547 9.195 1 96.75 35 GLU B CA 1
ATOM 1165 C C . GLU B 1 35 ? -1.316 17.734 7.68 1 96.75 35 GLU B C 1
ATOM 1167 O O . GLU B 1 35 ? -0.838 16.906 6.914 1 96.75 35 GLU B O 1
ATOM 1172 N N . PRO B 1 36 ? -1.994 18.812 7.27 1 95.44 36 PRO B N 1
ATOM 1173 C CA . PRO B 1 36 ? -2.139 19.047 5.828 1 95.44 36 PRO B CA 1
ATOM 1174 C C . PRO B 1 36 ? -0.842 19.516 5.172 1 95.44 36 PRO B C 1
ATOM 1176 O O . PRO B 1 36 ? -0.794 20.609 4.605 1 95.44 36 PRO B O 1
ATOM 1179 N N . THR B 1 37 ? 0.192 18.656 5.195 1 97.19 37 THR B N 1
ATOM 1180 C CA . THR B 1 37 ? 1.512 18.969 4.664 1 97.19 37 THR B CA 1
ATOM 1181 C C . THR B 1 37 ? 1.996 17.859 3.725 1 97.19 37 THR B C 1
ATOM 1183 O O . THR B 1 37 ? 1.489 16.75 3.764 1 97.19 37 THR B O 1
ATOM 1186 N N . LYS B 1 38 ? 2.924 18.234 2.973 1 96.69 38 LYS B N 1
ATOM 1187 C CA . LYS B 1 38 ? 3.555 17.266 2.088 1 96.69 38 LYS B CA 1
ATOM 1188 C C . LYS B 1 38 ? 4.227 16.141 2.887 1 96.69 38 LYS B C 1
ATOM 1190 O O . LYS B 1 38 ? 4.25 14.992 2.453 1 96.69 38 LYS B O 1
ATOM 1195 N N . ARG B 1 39 ? 4.738 16.562 3.992 1 97.12 39 ARG B N 1
ATOM 1196 C CA . ARG B 1 39 ? 5.406 15.586 4.852 1 97.12 39 ARG B CA 1
ATOM 1197 C C . ARG B 1 39 ? 4.445 14.492 5.293 1 97.12 39 ARG B C 1
ATOM 1199 O O . ARG B 1 39 ? 4.793 13.312 5.285 1 97.12 39 ARG B O 1
ATOM 1206 N N . TRP B 1 40 ? 3.23 14.914 5.719 1 98.56 40 TRP B N 1
ATOM 1207 C CA . TRP B 1 40 ? 2.23 13.945 6.16 1 98.56 40 TRP B CA 1
ATOM 1208 C C . TRP B 1 40 ? 1.768 13.07 5 1 98.56 40 TRP B C 1
ATOM 1210 O O . TRP B 1 40 ? 1.604 11.859 5.156 1 98.56 40 TRP B O 1
ATOM 1220 N N . GLU B 1 41 ? 1.625 13.68 3.84 1 98.38 41 GLU B N 1
ATOM 1221 C CA . GLU B 1 41 ? 1.223 12.93 2.652 1 98.38 41 GLU B CA 1
ATOM 1222 C C . GLU B 1 41 ? 2.264 11.883 2.281 1 98.38 41 GLU B C 1
ATOM 1224 O O . GLU B 1 41 ? 1.921 10.727 2.006 1 98.38 41 GLU B O 1
ATOM 1229 N N . GLU B 1 42 ? 3.465 12.273 2.295 1 98.44 42 GLU B N 1
ATOM 1230 C CA . GLU B 1 42 ? 4.566 11.367 1.983 1 98.44 42 GLU B CA 1
ATOM 1231 C C . GLU B 1 42 ? 4.656 10.234 2.998 1 98.44 42 GLU B C 1
ATOM 1233 O O . GLU B 1 42 ? 4.824 9.07 2.623 1 98.44 42 GLU B O 1
ATOM 1238 N N . ALA B 1 43 ? 4.512 10.57 4.242 1 98.75 43 ALA B N 1
ATOM 1239 C CA . ALA B 1 43 ? 4.559 9.562 5.297 1 98.75 43 ALA B CA 1
ATOM 1240 C C . ALA B 1 43 ? 3.43 8.547 5.137 1 98.75 43 ALA B C 1
ATOM 1242 O O . ALA B 1 43 ? 3.615 7.355 5.402 1 98.75 43 ALA B O 1
ATOM 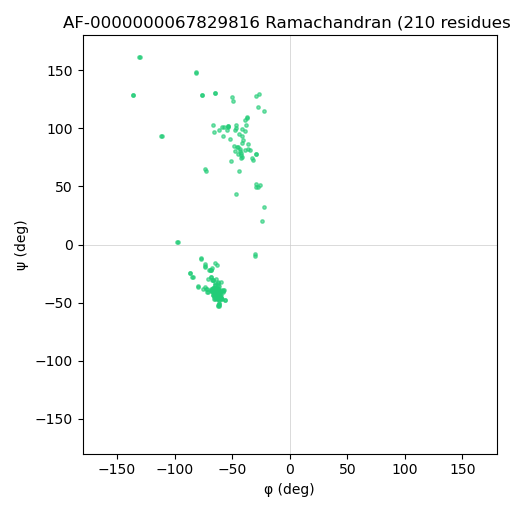1243 N N . THR B 1 44 ? 2.264 9.047 4.734 1 98.81 44 THR B N 1
ATOM 1244 C CA . THR B 1 44 ? 1.12 8.164 4.527 1 98.81 44 THR B CA 1
ATOM 1245 C C . THR B 1 44 ? 1.411 7.148 3.428 1 98.81 44 THR B C 1
ATOM 1247 O O . THR B 1 44 ? 1.105 5.965 3.572 1 98.81 44 THR B O 1
ATOM 1250 N N . LEU B 1 45 ? 2.072 7.594 2.381 1 98.88 45 LEU B N 1
ATOM 1251 C CA . LEU B 1 45 ? 2.416 6.688 1.289 1 98.88 45 LEU B CA 1
ATOM 1252 C C . LEU B 1 45 ? 3.521 5.723 1.71 1 98.88 45 LEU B C 1
ATOM 1254 O O . LEU B 1 45 ? 3.475 4.535 1.384 1 98.88 45 LEU B O 1
ATOM 1258 N N . ILE B 1 46 ? 4.496 6.172 2.418 1 98.88 46 ILE B N 1
ATOM 1259 C CA . ILE B 1 46 ? 5.566 5.309 2.914 1 98.88 46 ILE B CA 1
ATOM 1260 C C . ILE B 1 46 ? 4.973 4.215 3.801 1 98.88 46 ILE B C 1
ATOM 1262 O O . ILE B 1 46 ? 5.309 3.037 3.65 1 98.88 46 ILE B O 1
ATOM 1266 N N . PHE B 1 47 ? 4.078 4.609 4.699 1 98.88 47 PHE B N 1
ATOM 1267 C CA . PHE B 1 47 ? 3.42 3.641 5.566 1 98.88 47 PHE B CA 1
ATOM 1268 C C . PHE B 1 47 ? 2.678 2.596 4.742 1 98.88 47 PHE B C 1
ATOM 1270 O O . PHE B 1 47 ? 2.734 1.401 5.047 1 98.88 47 PHE B O 1
ATOM 1277 N N . SER B 1 48 ? 2.037 3.066 3.684 1 98.81 48 SER B N 1
ATOM 1278 C CA . SER B 1 48 ? 1.298 2.162 2.809 1 98.81 48 SER B CA 1
ATOM 1279 C C . SER B 1 48 ? 2.236 1.208 2.078 1 98.81 48 SER B C 1
ATOM 1281 O O . SER B 1 48 ? 1.893 0.047 1.845 1 98.81 48 SER B O 1
ATOM 1283 N N . LEU B 1 49 ? 3.434 1.693 1.652 1 98.75 49 LEU B N 1
ATOM 1284 C CA . LEU B 1 49 ? 4.422 0.854 0.981 1 98.75 49 LEU B CA 1
ATOM 1285 C C . LEU B 1 49 ? 4.922 -0.245 1.912 1 98.75 49 LEU B C 1
ATOM 1287 O O . LEU B 1 49 ? 5.059 -1.399 1.5 1 98.75 49 LEU B O 1
ATOM 1291 N N . ILE B 1 50 ? 5.125 0.083 3.191 1 98.88 50 ILE B N 1
ATOM 1292 C CA . ILE B 1 50 ? 5.543 -0.88 4.207 1 98.88 50 ILE B CA 1
ATOM 1293 C C . ILE B 1 50 ? 4.465 -1.949 4.375 1 98.88 50 ILE B C 1
ATOM 1295 O O . ILE B 1 50 ? 4.758 -3.146 4.324 1 98.88 50 ILE B O 1
ATOM 1299 N N . GLN B 1 51 ? 3.242 -1.489 4.465 1 98.56 51 GLN B N 1
ATOM 1300 C CA . GLN B 1 51 ? 2.107 -2.395 4.609 1 98.56 51 GLN B CA 1
ATOM 1301 C C . GLN B 1 51 ? 1.961 -3.291 3.385 1 98.56 51 GLN B C 1
ATOM 1303 O O . GLN B 1 51 ? 1.637 -4.473 3.508 1 98.56 51 GLN B O 1
ATOM 1308 N N . ALA B 1 52 ? 2.182 -2.764 2.24 1 98.75 52 ALA B N 1
ATOM 1309 C CA . ALA B 1 52 ? 2.029 -3.51 0.993 1 98.75 52 ALA B CA 1
ATOM 1310 C C . ALA B 1 52 ? 2.988 -4.695 0.944 1 98.75 52 ALA B C 1
ATOM 1312 O O . ALA B 1 52 ? 2.586 -5.812 0.617 1 98.75 52 ALA B O 1
ATOM 1313 N N . LYS B 1 53 ? 4.215 -4.434 1.301 1 98.62 53 LYS B N 1
ATOM 1314 C CA . LYS B 1 53 ? 5.219 -5.488 1.319 1 98.62 53 LYS B CA 1
ATOM 1315 C C . LYS B 1 53 ? 4.863 -6.57 2.334 1 98.62 53 LYS B C 1
ATOM 1317 O O . LYS B 1 53 ? 4.949 -7.766 2.033 1 98.62 53 LYS B O 1
ATOM 1322 N N . HIS B 1 54 ? 4.453 -6.141 3.48 1 98.31 54 HIS B N 1
ATOM 1323 C CA . HIS B 1 54 ? 4.102 -7.074 4.543 1 98.31 54 HIS B CA 1
ATOM 1324 C C . HIS B 1 54 ? 2.885 -7.91 4.16 1 98.31 54 HIS B C 1
ATOM 1326 O O . HIS B 1 54 ? 2.902 -9.133 4.289 1 98.31 54 HIS B O 1
ATOM 1332 N N . MET B 1 55 ? 1.9 -7.25 3.676 1 97.94 55 MET B N 1
ATOM 1333 C CA . MET B 1 55 ? 0.655 -7.91 3.295 1 97.94 55 MET B CA 1
ATOM 1334 C C . MET B 1 55 ? 0.889 -8.891 2.152 1 97.94 55 MET B C 1
ATOM 1336 O O . MET B 1 55 ? 0.363 -10.008 2.17 1 97.94 55 MET B O 1
ATOM 1340 N N . LYS B 1 56 ? 1.634 -8.484 1.25 1 98.12 56 LYS B N 1
ATOM 1341 C CA . LYS B 1 56 ? 1.937 -9.367 0.129 1 98.12 56 LYS B CA 1
ATOM 1342 C C . LYS B 1 56 ? 2.6 -10.656 0.608 1 98.12 56 LYS B C 1
ATOM 1344 O O . LYS B 1 56 ? 2.199 -11.75 0.213 1 98.12 56 LYS B O 1
ATOM 1349 N N . ASN B 1 57 ? 3.576 -10.539 1.457 1 97.75 57 ASN B N 1
ATOM 1350 C CA . ASN B 1 57 ? 4.281 -11.711 1.966 1 97.75 57 ASN B CA 1
ATOM 1351 C C . ASN B 1 57 ? 3.363 -12.594 2.799 1 97.75 57 ASN B C 1
ATOM 1353 O O . ASN B 1 57 ? 3.385 -13.82 2.66 1 97.75 57 ASN B O 1
ATOM 1357 N N . GLN B 1 58 ? 2.576 -11.953 3.588 1 97.31 58 G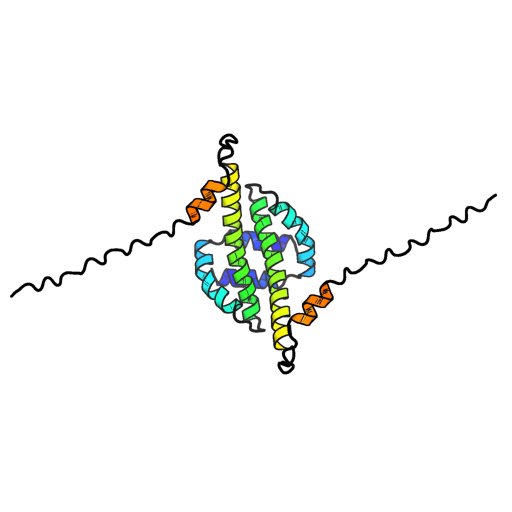LN B N 1
ATOM 1358 C CA . GLN B 1 58 ? 1.614 -12.68 4.406 1 97.31 58 GLN B CA 1
ATOM 1359 C C . GLN B 1 58 ? 0.62 -13.445 3.539 1 97.31 58 GLN B C 1
ATOM 1361 O O . GLN B 1 58 ? 0.348 -14.625 3.787 1 97.31 58 GLN B O 1
ATOM 1366 N N . LEU B 1 59 ? 0.071 -12.766 2.551 1 97.75 59 LEU B N 1
ATOM 1367 C CA . LEU B 1 59 ? -0.899 -13.367 1.641 1 97.75 59 LEU B CA 1
ATOM 1368 C C . LEU B 1 59 ? -0.275 -14.523 0.865 1 97.75 59 LEU B C 1
ATOM 1370 O O . LEU B 1 59 ? -0.896 -15.57 0.707 1 97.75 59 LEU B O 1
ATOM 1374 N N . PHE B 1 60 ? 0.899 -14.352 0.398 1 97.69 60 PHE B N 1
ATOM 1375 C CA . PHE B 1 60 ? 1.588 -15.406 -0.337 1 97.69 60 PHE B CA 1
ATOM 1376 C C . PHE B 1 60 ? 1.786 -16.641 0.54 1 97.69 60 PHE B C 1
ATOM 1378 O O . PHE B 1 60 ? 1.446 -17.75 0.139 1 97.69 60 PHE B O 1
ATOM 1385 N N . ASN B 1 61 ? 2.332 -16.391 1.739 1 96.06 61 ASN B N 1
ATOM 1386 C CA . ASN B 1 61 ? 2.588 -17.484 2.664 1 96.06 61 ASN B CA 1
ATOM 1387 C C . ASN B 1 61 ? 1.301 -18.219 3.039 1 96.06 61 ASN B C 1
ATOM 1389 O O . ASN B 1 61 ? 1.269 -19.438 3.08 1 96.06 61 ASN B O 1
ATOM 1393 N N . TYR B 1 62 ? 0.3 -17.469 3.289 1 95.81 62 TYR B N 1
ATOM 1394 C CA . TYR B 1 62 ? -0.984 -18.047 3.676 1 95.81 62 TYR B CA 1
ATOM 1395 C C . TYR B 1 62 ? -1.544 -18.922 2.564 1 95.81 62 TYR B C 1
ATOM 1397 O O . TYR B 1 62 ? -1.873 -20.094 2.797 1 95.81 62 TYR B O 1
ATOM 1405 N N . ASN B 1 63 ? -1.629 -18.406 1.378 1 95.38 63 ASN B N 1
ATOM 1406 C CA . ASN B 1 63 ? -2.199 -19.141 0.252 1 95.38 63 ASN B CA 1
ATOM 1407 C C . ASN B 1 63 ? -1.333 -20.344 -0.134 1 95.38 63 ASN B C 1
ATOM 1409 O O . ASN B 1 63 ? -1.854 -21.406 -0.482 1 95.38 63 ASN B O 1
ATOM 1413 N N . TRP B 1 64 ? -0.094 -20.172 -0.045 1 93.56 64 TRP B N 1
ATOM 1414 C CA . TRP B 1 64 ? 0.834 -21.25 -0.348 1 93.56 64 TRP B CA 1
ATOM 1415 C C . TRP B 1 64 ? 0.669 -22.406 0.641 1 93.56 64 TRP B C 1
ATOM 1417 O O . TRP B 1 64 ? 0.645 -23.578 0.246 1 93.56 64 TRP B O 1
ATOM 1427 N N . ALA B 1 65 ? 0.585 -22.078 1.896 1 92.56 65 ALA B N 1
ATOM 1428 C CA . ALA B 1 65 ? 0.386 -23.078 2.936 1 92.56 65 ALA B CA 1
ATOM 1429 C C . ALA B 1 65 ? -0.922 -23.844 2.721 1 92.56 65 ALA B C 1
ATOM 1431 O O . ALA B 1 65 ? -0.982 -25.062 2.922 1 92.56 65 ALA B O 1
ATOM 1432 N N . GLU B 1 66 ? -1.916 -23.125 2.318 1 90.5 66 GLU B N 1
ATOM 1433 C CA . GLU B 1 66 ? -3.225 -23.734 2.084 1 90.5 66 GLU B CA 1
ATOM 1434 C C . GLU B 1 66 ? -3.186 -24.688 0.894 1 90.5 66 GLU B C 1
ATOM 1436 O O . GLU B 1 66 ? -3.906 -25.688 0.871 1 90.5 66 GLU B O 1
ATOM 1441 N N . GLN B 1 67 ? -2.367 -24.375 0.01 1 88.88 67 GLN B N 1
ATOM 1442 C CA . GLN B 1 67 ? -2.27 -25.203 -1.193 1 88.88 67 GLN B CA 1
ATOM 1443 C C . GLN B 1 67 ? -1.437 -26.453 -0.939 1 88.88 67 GLN B C 1
ATOM 1445 O O . GLN B 1 67 ? -1.699 -27.5 -1.52 1 88.88 67 GLN B O 1
ATOM 1450 N N . VAL B 1 68 ? -0.425 -26.25 -0.117 1 84.94 68 VAL B N 1
ATOM 1451 C CA . VAL B 1 68 ? 0.497 -27.359 0.101 1 84.94 68 VAL B CA 1
ATOM 1452 C C . VAL B 1 68 ? -0.026 -28.25 1.225 1 84.94 68 VAL B C 1
ATOM 1454 O O . VAL B 1 68 ? 0.335 -29.422 1.312 1 84.94 68 VAL B O 1
ATOM 1457 N N . ARG B 1 69 ? -0.879 -27.656 2.154 1 73.31 69 ARG B N 1
ATOM 1458 C CA . ARG B 1 69 ? -1.478 -28.516 3.164 1 73.31 69 ARG B CA 1
ATOM 1459 C C . ARG B 1 69 ? -2.195 -29.703 2.518 1 73.31 69 ARG B C 1
ATOM 1461 O O . ARG B 1 69 ? -2.934 -29.531 1.546 1 73.31 69 ARG B O 1
ATOM 1468 N N . PRO B 1 70 ? -1.524 -30.797 2.572 1 62.81 70 PRO B N 1
ATOM 1469 C CA . PRO B 1 70 ? -2.203 -31.984 2.045 1 62.81 70 PRO B CA 1
ATOM 1470 C C . PRO B 1 70 ? -3.697 -32 2.357 1 62.81 70 PRO B C 1
ATOM 1472 O O . PRO B 1 70 ? -4.125 -31.453 3.377 1 62.81 70 PRO B O 1
ATOM 1475 N N . SER B 1 71 ? -4.613 -31.828 1.392 1 53.62 71 SER B N 1
ATOM 1476 C CA . SER B 1 71 ? -6.012 -32.125 1.67 1 53.62 71 SER B CA 1
ATOM 1477 C C . SER B 1 71 ? -6.133 -33.219 2.729 1 53.62 71 SER B C 1
ATOM 1479 O O . SER B 1 71 ? -5.918 -34.406 2.439 1 53.62 71 SER B O 1
ATOM 1481 N N . THR B 1 72 ? -5.582 -33.375 3.893 1 48.41 72 THR B N 1
ATOM 1482 C CA . THR B 1 72 ? -6.246 -34.375 4.695 1 48.41 72 THR B CA 1
ATOM 1483 C C . THR B 1 72 ? -7.723 -34.5 4.324 1 48.41 72 THR B C 1
ATOM 1485 O O . THR B 1 72 ? -8.414 -33.469 4.207 1 48.41 72 THR B O 1
ATOM 1488 N N . SER B 1 73 ? -8.273 -35.688 3.82 1 43.38 73 SER B N 1
ATOM 1489 C CA . SER B 1 73 ? -9.672 -36.125 3.719 1 43.38 73 SER B CA 1
ATOM 1490 C C . SER B 1 73 ? -10.539 -35.375 4.727 1 43.38 73 SER B C 1
ATOM 1492 O O . SER B 1 73 ? -10.156 -35.219 5.887 1 43.38 73 SER B O 1
ATOM 1494 N N . SER B 1 74 ? -11.5 -34.531 4.434 1 41.97 74 SER B N 1
ATOM 1495 C CA . SER B 1 74 ? -12.695 -34.062 5.129 1 41.97 74 SER B CA 1
ATOM 1496 C C . SER B 1 74 ? -13.148 -35.062 6.191 1 41.97 74 SER B C 1
ATOM 1498 O O . SER B 1 74 ? -13.984 -35.906 5.926 1 41.97 74 SER B O 1
ATOM 1500 N N . HIS B 1 75 ? -12.383 -35.812 6.855 1 43.12 75 HIS B N 1
ATOM 1501 C CA . HIS B 1 75 ? -13.102 -36.031 8.102 1 43.12 75 HIS B CA 1
ATOM 1502 C C . HIS B 1 75 ? -13.406 -34.719 8.805 1 43.12 75 HIS B C 1
ATOM 1504 O O . HIS B 1 75 ? -12.492 -33.969 9.109 1 43.12 75 HIS B O 1
ATOM 1510 N N . GLU B 1 76 ? -14.594 -34.062 8.617 1 42.44 76 GLU B N 1
ATOM 1511 C CA . GLU B 1 76 ? -15.352 -32.969 9.188 1 42.44 76 GLU B CA 1
ATOM 1512 C C . GLU B 1 76 ? -15.016 -32.75 10.664 1 42.44 76 GLU B C 1
ATOM 1514 O O . GLU B 1 76 ? -15.414 -33.562 11.508 1 42.44 76 GLU B O 1
ATOM 1519 N N . VAL B 1 77 ? -13.961 -32.625 11.133 1 41.47 77 VAL B N 1
ATOM 1520 C CA . VAL B 1 77 ? -13.867 -32.281 12.547 1 41.47 77 VAL B CA 1
ATOM 1521 C C . VAL B 1 77 ? -14.625 -30.969 12.82 1 41.47 77 VAL B C 1
ATOM 1523 O O . VAL B 1 77 ? -14.383 -29.969 12.156 1 41.47 77 VAL B O 1
ATOM 1526 N N . PRO B 1 78 ? -15.922 -31 13.391 1 37.56 78 PRO B N 1
ATOM 1527 C CA . PRO B 1 78 ? -16.797 -29.859 13.656 1 37.56 78 PRO B CA 1
ATOM 1528 C C . PRO B 1 78 ? -16.094 -28.734 14.391 1 37.56 78 PRO B C 1
ATOM 1530 O O . PRO B 1 78 ? -15.133 -28.969 15.133 1 37.56 78 PRO B O 1
ATOM 1533 N N . ILE B 1 79 ? -16.047 -27.516 13.914 1 39.62 79 ILE B N 1
ATOM 1534 C CA . ILE B 1 79 ? -15.633 -26.234 14.508 1 39.62 79 ILE B CA 1
ATOM 1535 C C . ILE B 1 79 ? -15.914 -26.266 16 1 39.62 79 ILE B C 1
ATOM 1537 O O . ILE B 1 79 ? -15.633 -25.281 16.703 1 39.62 79 ILE B O 1
ATOM 1541 N N . SER B 1 80 ? -16.578 -27.25 16.5 1 38.41 80 SER B N 1
ATOM 1542 C CA . SER B 1 80 ? -16.875 -27.344 17.922 1 38.41 80 SER B CA 1
ATOM 1543 C C . SER B 1 80 ? -15.594 -27.406 18.766 1 38.41 80 SER B C 1
ATOM 1545 O O . SER B 1 80 ? -15.602 -27.047 19.938 1 38.41 80 SER B O 1
ATOM 1547 N N . VAL B 1 81 ? -14.672 -28.203 18.344 1 37.53 81 VAL B N 1
ATOM 1548 C CA . VAL B 1 81 ? -13.609 -28.406 19.312 1 37.53 81 VAL B CA 1
ATOM 1549 C C . VAL B 1 81 ? -12.711 -27.172 19.359 1 37.53 81 VAL B C 1
ATOM 1551 O O . VAL B 1 81 ? -12.008 -26.938 20.359 1 37.53 81 VAL B O 1
ATOM 1554 N N . MET B 1 82 ? -12.469 -26.562 18.203 1 33.5 82 MET B N 1
ATOM 1555 C CA . MET B 1 82 ? -11.453 -25.516 18.281 1 33.5 82 MET B CA 1
ATOM 1556 C C . MET B 1 82 ? -11.938 -24.344 19.125 1 33.5 82 MET B C 1
ATOM 1558 O O . MET B 1 82 ? -11.141 -23.531 19.594 1 33.5 82 MET B O 1
ATOM 1562 N N . LEU B 1 83 ? -13.227 -24.109 19.125 1 34.72 83 LEU B N 1
ATOM 1563 C CA . LEU B 1 83 ? -13.734 -23.047 20 1 34.72 83 LEU B CA 1
ATOM 1564 C C . LEU B 1 83 ? -13.492 -23.391 21.453 1 34.72 83 LEU B C 1
ATOM 1566 O O . LEU B 1 83 ? -13.688 -22.562 22.344 1 34.72 83 LEU B O 1
ATOM 1570 N N . GLU B 1 84 ? -13.477 -24.672 21.766 1 34.16 84 GLU B N 1
ATOM 1571 C CA . GLU B 1 84 ? -13.336 -24.953 23.188 1 34.16 84 GLU B CA 1
ATOM 1572 C C . GLU B 1 84 ? -11.969 -24.531 23.703 1 34.16 84 GLU B C 1
ATOM 1574 O O . GLU B 1 84 ? -11.789 -24.344 24.906 1 34.16 84 GLU B O 1
ATOM 1579 N N . THR B 1 85 ? -11.062 -24.859 22.812 1 33.47 85 THR B N 1
ATOM 1580 C CA . THR B 1 85 ? -9.812 -24.781 23.562 1 33.47 85 THR B CA 1
ATOM 1581 C C . THR B 1 85 ? -9.461 -23.344 23.875 1 33.47 85 THR B C 1
ATOM 1583 O O . THR B 1 85 ? -8.43 -23.062 24.5 1 33.47 85 THR B O 1
ATOM 1586 N N . LYS B 1 86 ? -9.906 -22.5 22.969 1 33.5 86 LYS B N 1
ATOM 1587 C CA . LYS B 1 86 ? -9.258 -21.203 23.219 1 33.5 86 LYS B CA 1
ATOM 1588 C C . LYS B 1 86 ? -9.648 -20.641 24.578 1 33.5 86 LYS B C 1
ATOM 1590 O O . LYS B 1 86 ? -9.273 -19.531 24.922 1 33.5 86 LYS B O 1
ATOM 1595 N N . ASN B 1 87 ? -10.711 -21.203 25.047 1 30.25 87 ASN B N 1
ATOM 1596 C CA . ASN B 1 87 ? -11.047 -20.469 26.266 1 30.25 87 ASN B CA 1
ATOM 1597 C C . ASN B 1 87 ? -9.977 -20.641 27.328 1 30.25 87 ASN B C 1
ATOM 1599 O O . ASN B 1 87 ? -10.211 -20.344 28.5 1 30.25 87 ASN B O 1
ATOM 1603 N N . LYS B 1 88 ? -9.125 -21.672 27.109 1 32.84 88 LYS B N 1
ATOM 1604 C CA . LYS B 1 88 ? -8.484 -21.719 28.422 1 32.84 88 LYS B CA 1
ATOM 1605 C C . LYS B 1 88 ? -7.652 -20.453 28.672 1 32.84 88 LYS B C 1
ATOM 1607 O O . LYS B 1 88 ? -6.816 -20.094 27.844 1 32.84 88 LYS B O 1
ATOM 1612 N N . PRO B 1 89 ? -8.094 -19.562 29.422 1 30.59 89 PRO B N 1
ATOM 1613 C CA . PRO B 1 89 ? -7.316 -18.422 29.922 1 30.59 89 PRO B CA 1
ATOM 1614 C C . PRO B 1 89 ? -5.883 -18.797 30.281 1 30.59 89 PRO B C 1
ATOM 1616 O O . PRO B 1 89 ? -5.664 -19.781 31 1 30.59 89 PRO B O 1
ATOM 1619 N N . HIS B 1 90 ? -4.996 -18.859 29.25 1 32.38 90 HIS B N 1
ATOM 1620 C CA . HIS B 1 90 ? -3.605 -19.031 29.656 1 32.38 90 HIS B CA 1
ATOM 1621 C C . HIS B 1 90 ? -3.354 -18.406 31.031 1 32.38 90 HIS B C 1
ATOM 1623 O O . HIS B 1 90 ? -3.496 -17.203 31.203 1 32.38 90 HIS B O 1
ATOM 1629 N N . GLU B 1 91 ? -3.73 -19.047 32.031 1 33.44 91 GLU B N 1
ATOM 1630 C CA . GLU B 1 91 ? -3.283 -18.656 33.375 1 33.44 91 GLU B CA 1
ATOM 1631 C C . GLU B 1 91 ? -1.788 -18.359 33.375 1 33.44 91 GLU B C 1
ATOM 1633 O O . GLU B 1 91 ? -0.97 -19.203 33.031 1 33.44 91 GLU B O 1
ATOM 1638 N N . VAL B 1 92 ? -1.487 -17.172 32.875 1 31.38 92 VAL B N 1
ATOM 1639 C CA . VAL B 1 92 ? -0.163 -16.641 33.156 1 31.38 92 VAL B CA 1
ATOM 1640 C C . VAL B 1 92 ? 0.288 -17.109 34.531 1 31.38 92 VAL B C 1
ATOM 1642 O O . VAL B 1 92 ? -0.363 -16.812 35.531 1 31.38 92 VAL B O 1
ATOM 1645 N N . LYS B 1 93 ? 0.644 -18.297 34.656 1 32.81 93 LYS B N 1
ATOM 1646 C CA . LYS B 1 93 ? 1.264 -18.688 35.938 1 32.81 93 LYS B CA 1
ATOM 1647 C C . LYS B 1 93 ? 2.27 -17.641 36.375 1 32.81 93 LYS B C 1
ATOM 1649 O O . LYS B 1 93 ? 3.135 -17.219 35.625 1 32.81 93 LYS B O 1
ATOM 1654 N N . GLN B 1 94 ? 1.805 -16.719 37.219 1 30.44 94 GLN B N 1
ATOM 1655 C CA . GLN B 1 94 ? 2.648 -15.789 37.969 1 30.44 94 GLN B CA 1
ATOM 1656 C C . GLN B 1 94 ? 3.945 -16.469 38.406 1 30.44 94 GLN B C 1
ATOM 1658 O O . GLN B 1 94 ? 3.92 -17.5 39.062 1 30.44 94 GLN B O 1
ATOM 1663 N N . ALA B 1 95 ? 4.895 -16.516 37.469 1 37.62 95 ALA B N 1
ATOM 1664 C CA . ALA B 1 95 ? 6.207 -17 37.875 1 37.62 95 ALA B CA 1
ATOM 1665 C C . ALA B 1 95 ? 6.562 -16.484 39.281 1 37.62 95 ALA B C 1
ATOM 1667 O O . ALA B 1 95 ? 6.305 -15.328 39.594 1 37.62 95 ALA B O 1
ATOM 1668 N N . LYS B 1 96 ? 6.508 -17.422 40.188 1 35.25 96 LYS B N 1
ATOM 1669 C CA . LYS B 1 96 ? 6.902 -17.125 41.562 1 35.25 96 LYS B CA 1
ATOM 1670 C C . LYS B 1 96 ? 8.234 -16.391 41.625 1 35.25 96 LYS B C 1
ATOM 1672 O O . LYS B 1 96 ? 9.242 -16.891 41.125 1 35.25 96 LYS B O 1
ATOM 1677 N N . ILE B 1 97 ? 8.102 -15.047 41.375 1 36.88 97 ILE B N 1
ATOM 1678 C CA . ILE B 1 97 ? 9.297 -14.242 41.625 1 36.88 97 ILE B CA 1
ATOM 1679 C C . ILE B 1 97 ? 9.984 -14.719 42.906 1 36.88 97 ILE B C 1
ATOM 1681 O O . ILE B 1 97 ? 9.375 -14.742 43.969 1 36.88 97 ILE B O 1
ATOM 1685 N N . ILE B 1 98 ? 10.914 -15.68 42.781 1 41.31 98 ILE B N 1
ATOM 1686 C CA . ILE B 1 98 ? 11.695 -16.109 43.938 1 41.31 98 ILE B CA 1
ATOM 1687 C C . ILE B 1 98 ? 12.375 -14.898 44.594 1 41.31 98 ILE B C 1
ATOM 1689 O O . ILE B 1 98 ? 13.031 -14.117 43.906 1 41.31 98 ILE B O 1
ATOM 1693 N N . PRO B 1 99 ? 11.797 -14.359 45.656 1 36.5 99 PRO B N 1
ATOM 1694 C CA . PRO B 1 99 ? 12.391 -13.234 46.375 1 36.5 99 PRO B CA 1
ATOM 1695 C C . PRO B 1 99 ? 13.883 -13.422 46.656 1 36.5 99 PRO B C 1
ATOM 1697 O O . PRO B 1 99 ? 14.336 -14.547 46.844 1 36.5 99 PRO B O 1
ATOM 1700 N N . PHE B 1 100 ? 14.703 -12.781 45.844 1 39.28 100 PHE B N 1
ATOM 1701 C CA . PHE B 1 100 ? 16.141 -12.75 46.125 1 39.28 100 PHE B CA 1
ATOM 1702 C C . PHE B 1 100 ? 16.391 -12.461 47.594 1 39.28 100 PHE B C 1
ATOM 1704 O O . PHE B 1 100 ? 15.883 -11.477 48.156 1 39.28 100 PHE B O 1
ATOM 1711 N N . LYS B 1 101 ? 16.344 -13.461 48.406 1 39.91 101 LYS B N 1
ATOM 1712 C CA . LYS B 1 101 ? 16.656 -13.336 49.844 1 39.91 101 LYS B CA 1
ATOM 1713 C C . LYS B 1 101 ? 17.969 -12.578 50.031 1 39.91 101 LYS B C 1
ATOM 1715 O O . LYS B 1 101 ? 19.016 -13 49.531 1 39.91 101 LYS B O 1
ATOM 1720 N N . LYS B 1 102 ? 17.859 -11.227 50.031 1 35.69 102 LYS B N 1
ATOM 1721 C CA . LYS B 1 102 ? 19.047 -10.453 50.438 1 35.69 102 LYS B CA 1
ATOM 1722 C C . LYS B 1 102 ? 19.719 -11.07 51.656 1 35.69 102 LYS B C 1
ATOM 1724 O O . LYS B 1 102 ? 19.094 -11.242 52.688 1 35.69 102 LYS B O 1
ATOM 1729 N N . LEU B 1 103 ? 20.547 -12.109 51.406 1 39.12 103 LEU B N 1
ATOM 1730 C CA . LEU B 1 103 ? 21.391 -12.602 52.5 1 39.12 103 LEU B CA 1
ATOM 1731 C C . LEU B 1 103 ? 22.078 -11.445 53.219 1 39.12 103 LEU B C 1
ATOM 1733 O O . LEU B 1 103 ? 23.031 -10.859 52.688 1 39.12 103 LEU B O 1
ATOM 1737 N N . ILE B 1 104 ? 21.406 -10.32 53.531 1 37.88 104 ILE B N 1
ATOM 1738 C CA . ILE B 1 104 ? 22.156 -9.336 54.312 1 37.88 104 ILE B CA 1
ATOM 1739 C C . ILE B 1 104 ? 22.766 -10 55.531 1 37.88 104 ILE B C 1
ATOM 1741 O O . ILE B 1 104 ? 22.047 -10.57 56.344 1 37.88 104 ILE B O 1
ATOM 1745 N N . GLU B 1 105 ? 24 -10.477 55.344 1 34.16 105 GLU B N 1
ATOM 1746 C CA . GLU B 1 105 ? 24.891 -10.914 56.438 1 34.16 105 GLU B CA 1
ATOM 1747 C C . GLU B 1 105 ? 24.812 -9.961 57.625 1 34.16 105 GLU B C 1
ATOM 1749 O O . GLU B 1 105 ? 24.906 -8.742 57.469 1 34.16 105 GLU B O 1
ATOM 1754 N N . LYS B 1 106 ? 23.969 -10.234 58.594 1 37.09 106 LYS B N 1
ATOM 1755 C CA . LYS B 1 106 ? 23.984 -9.617 59.906 1 37.09 106 LYS B CA 1
ATOM 1756 C C . LYS B 1 106 ? 25.406 -9.469 60.438 1 37.09 106 LYS B C 1
ATOM 1758 O O . LYS B 1 106 ? 26.094 -10.461 60.656 1 37.09 106 LYS B O 1
ATOM 1763 N N . SER B 1 107 ? 26.188 -8.484 59.906 1 26.22 107 SER B N 1
ATOM 1764 C CA . SER B 1 107 ? 27.25 -8.188 60.844 1 26.22 107 SER B CA 1
ATOM 1765 C C . SER B 1 107 ? 26.688 -7.75 62.188 1 26.22 107 SER B C 1
ATOM 1767 O O . SER B 1 107 ? 25.672 -7.047 62.25 1 26.22 107 SER B O 1
#

Solvent-accessible surface area (backbone atoms only — not comparable to full-atom values): 12877 Å² total; per-residue (Å²): 111,66,67,58,43,51,51,52,26,51,54,56,64,70,50,58,61,73,65,41,56,71,47,42,64,64,26,51,54,48,48,72,53,83,52,104,44,71,66,39,54,44,33,40,35,37,40,38,53,45,48,32,55,50,49,48,52,50,52,49,53,52,54,49,49,63,67,63,46,67,78,70,75,84,72,78,72,65,74,63,59,69,61,53,59,65,60,56,66,75,68,72,68,72,73,77,75,71,74,79,71,74,74,69,71,80,124,111,66,69,58,42,51,52,52,27,52,56,56,65,72,49,58,62,72,66,40,57,71,47,43,64,62,27,50,56,48,49,72,53,82,50,103,43,68,68,37,53,43,34,39,36,36,40,38,52,43,48,32,54,51,48,46,52,51,51,50,51,52,54,48,48,62,66,64,46,68,77,69,75,81,72,75,72,65,75,66,59,68,64,56,59,67,60,58,70,76,69,72,69,73,69,76,74,70,73,77,72,75,76,69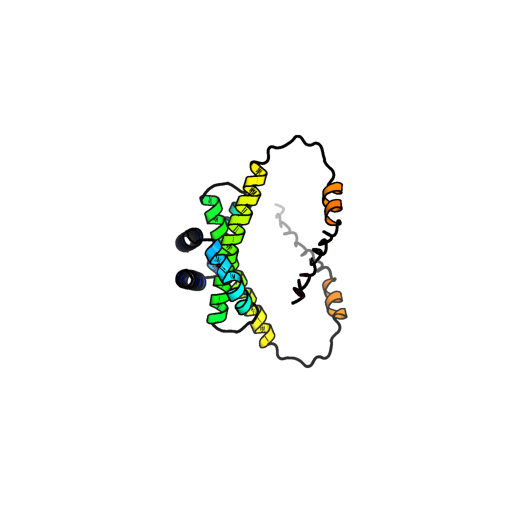,74,81,123

pLDDT: mean 75.64, std 28.73, range [26.14, 98.88]

Foldseek 3Di:
DVVVVVVVVVVLLVDDLVVLVVCQVVLVVLCVDDDPDPVNVVSVVSNVSSVVNVVVVVVVVVVVCVVPPPPPPPPPPDPVVVVVVVPPPPPPPPPPPPPPPPCPVDD/DVVVVVVVVVVLLVDDLVVLVVCQVVLVVLCVDDDPDPVNVVSVVSNVSSVVNVVVVVVVVVVVCVVPPPPPPPPPPDPVPVVVPVPPPPPPPPPPPPPPPPPPPPD

Secondary structure (DSSP, 8-state):
-HHHHHHHHHHHHHS-HHHHHTTHHHHHHHHHS--SSHHHHHHHHHHHHHHHHHHHHHHHHHHHHHHHS---------THHHHHGGGS-------------------/-HHHHHHHHHHHHHS-HHHHHTTHHHHHHHHHS--SSHHHHHHHHHHHHHHHHHHHHHHHHHHHHHHHS---------TTTHHHHTTS-------------------